Protein AF-A0A7X1L1R0-F1 (afdb_monomer)

Radius of gyration: 17.51 Å; Cα contacts (8 Å, |Δi|>4): 240; chains: 1; bounding box: 44×36×46 Å

Secondary structure (DSSP, 8-state):
---------SS-EEEEE---SS--HHHHHHHHT-SEEEE--SSB--TT-GGGEEEEEETTEEEEEE--BSS--TTSBGGG--B---HHHHHHHHHHHHHHHTTSTTHHHHHHHHHHHHHS--SSHHHHHHHHHHHHHHHHT----EEEHHHHS-SS-TT-HHHHHHHHTTT-EEE---

Mean predicted aligned error: 8.19 Å

Sequence (178 aa):
MFDRKEIEMKNGYVAIMQPYLFPYIGYFHLIEASSIFVFYDDVYYIKSGWINRNRILNQDRDCLFTVPISKVSSNKLINETLPILDKKWKKKFYKKLIQNYKKAPFFSDVCEVITSVFEKKYTDITDLAIESILAVYMYLGIEFNYTKSSICSPKKSKTLLSNYFASLRQSCTIVVPR

Nearest PDB structures (foldseek):
  4tvw-assembly1_A  TM=4.123E-01  e=3.894E+00  Escherichia coli
  1x2g-assembly1_A  TM=3.389E-01  e=5.338E+00  Escherichia coli

pLDDT: mean 83.93, std 20.5, range [28.66, 98.69]

Solvent-accessible surface area (backbone atoms only — not comparable to full-atom values): 10433 Å² total; per-residue (Å²): 133,86,77,86,70,83,79,84,73,81,76,49,34,37,26,47,45,66,50,31,28,60,62,60,72,70,56,54,53,47,44,74,69,22,64,33,28,31,32,44,38,78,39,63,37,57,86,92,49,47,43,46,29,43,72,44,69,48,92,93,35,85,39,81,48,68,64,50,59,53,91,86,49,67,88,36,39,32,61,74,33,35,60,56,79,44,72,69,59,49,55,55,50,53,50,51,49,47,75,57,34,66,86,43,85,65,33,70,64,54,49,49,48,60,50,54,54,63,72,57,87,65,88,13,34,42,56,50,8,46,44,38,49,50,46,52,31,60,73,72,72,53,88,80,54,71,52,44,42,68,76,73,50,74,98,71,66,100,73,40,67,70,50,54,52,54,59,45,54,79,60,35,54,77,48,68,83,132

Foldseek 3Di:
DDDPDPDPDQEWEEEEDAFFALDDPVVVVSQVRTQEYAHAQFAFDDDVDRLFKDWDDDPNDTDIDGFDWPDDDSPDTQLQIATDLDPVSLVVVLVRLCNGDVPPPPSVVVSCLNSVLSVDGDSGSSRSRVSSVVSVCVSVVHDGHYDYPVVVFDPDDPPPVVVSVVVVVVRHHYDYDD

Structure (mmCIF, N/CA/C/O backbone):
data_AF-A0A7X1L1R0-F1
#
_entry.id   AF-A0A7X1L1R0-F1
#
loop_
_atom_site.group_PDB
_atom_site.id
_atom_site.type_symbol
_atom_site.label_atom_id
_atom_site.label_alt_id
_atom_site.label_comp_id
_atom_site.label_asym_id
_atom_site.label_entity_id
_atom_site.label_seq_id
_atom_site.pdbx_PDB_ins_code
_atom_site.Cartn_x
_atom_site.Cartn_y
_atom_site.Cartn_z
_atom_site.occupancy
_atom_site.B_iso_or_equiv
_atom_site.auth_seq_id
_atom_site.auth_comp_id
_atom_site.auth_asym_id
_atom_site.auth_atom_id
_atom_site.pdbx_PDB_model_num
ATOM 1 N N . MET A 1 1 ? 17.791 -12.449 -0.870 1.00 28.66 1 MET A N 1
ATOM 2 C CA . MET A 1 1 ? 18.653 -12.709 -2.041 1.00 28.66 1 MET A CA 1
ATOM 3 C C . MET A 1 1 ? 17.722 -13.196 -3.135 1.00 28.66 1 MET A C 1
ATOM 5 O O . MET A 1 1 ? 17.227 -14.304 -3.018 1.00 28.66 1 MET A O 1
ATOM 9 N N . PHE A 1 2 ? 17.340 -12.325 -4.073 1.00 32.72 2 PHE A N 1
ATOM 10 C CA . PHE A 1 2 ? 16.435 -12.707 -5.160 1.00 32.72 2 PHE A CA 1
ATOM 11 C C . PHE A 1 2 ? 17.245 -13.483 -6.192 1.00 32.72 2 PHE A C 1
ATOM 13 O O . PHE A 1 2 ? 18.188 -12.946 -6.777 1.00 32.72 2 PHE A O 1
ATOM 20 N N . ASP A 1 3 ? 16.929 -14.766 -6.313 1.00 30.06 3 ASP A N 1
ATOM 21 C CA . ASP A 1 3 ? 17.561 -15.680 -7.249 1.00 30.06 3 ASP A CA 1
ATOM 22 C C . ASP A 1 3 ? 17.209 -15.246 -8.678 1.00 30.06 3 ASP A C 1
ATOM 24 O O . ASP A 1 3 ? 16.035 -15.083 -9.018 1.00 30.06 3 ASP A O 1
ATOM 28 N N . ARG A 1 4 ? 18.228 -14.993 -9.505 1.00 36.31 4 ARG A N 1
ATOM 29 C CA . ARG A 1 4 ? 18.046 -14.662 -10.924 1.00 36.31 4 ARG A CA 1
ATOM 30 C C . ARG A 1 4 ? 17.750 -15.955 -11.676 1.00 36.31 4 ARG A C 1
ATOM 32 O O . ARG A 1 4 ? 18.613 -16.471 -12.375 1.00 36.31 4 ARG A O 1
ATOM 39 N N . LYS A 1 5 ? 16.537 -16.483 -11.529 1.00 34.06 5 LYS A N 1
ATOM 40 C CA . LYS A 1 5 ? 16.035 -17.492 -12.462 1.00 34.06 5 LYS A CA 1
ATOM 41 C C . LYS A 1 5 ? 15.624 -16.783 -13.747 1.00 34.06 5 LYS A C 1
ATOM 43 O O . LYS A 1 5 ? 14.791 -15.880 -13.716 1.00 34.06 5 LYS A O 1
ATOM 48 N N . GLU A 1 6 ? 16.243 -17.162 -14.862 1.00 38.75 6 GLU A N 1
ATOM 49 C CA . GLU A 1 6 ? 15.718 -16.849 -16.190 1.00 38.75 6 GLU A CA 1
ATOM 50 C C . GLU A 1 6 ? 14.302 -17.428 -16.275 1.00 38.75 6 GLU A C 1
ATOM 52 O O . GLU A 1 6 ? 14.096 -18.631 -16.132 1.00 38.75 6 GLU A O 1
ATOM 57 N N . ILE A 1 7 ? 13.308 -16.552 -16.412 1.00 48.06 7 ILE A N 1
ATOM 58 C CA . ILE A 1 7 ? 11.906 -16.951 -16.514 1.00 48.06 7 ILE A CA 1
ATOM 59 C C . ILE A 1 7 ? 11.666 -17.327 -17.979 1.00 48.06 7 ILE A C 1
ATOM 61 O O . ILE A 1 7 ? 11.443 -16.456 -18.819 1.00 48.06 7 ILE A O 1
ATOM 65 N N . GLU A 1 8 ? 11.761 -18.616 -18.304 1.00 38.53 8 GLU A N 1
ATOM 66 C CA . GLU A 1 8 ? 11.442 -19.134 -19.639 1.00 38.53 8 GLU A CA 1
ATOM 67 C C . GLU A 1 8 ? 9.914 -19.095 -19.842 1.00 38.53 8 GLU A C 1
ATOM 69 O O . GLU A 1 8 ? 9.182 -19.977 -19.395 1.00 38.53 8 GLU A O 1
ATOM 74 N N . MET A 1 9 ? 9.400 -18.035 -20.474 1.00 49.78 9 MET A N 1
ATOM 75 C CA . MET A 1 9 ? 7.963 -17.875 -20.731 1.00 49.78 9 MET A CA 1
ATOM 76 C C . MET A 1 9 ? 7.577 -18.441 -22.101 1.00 49.78 9 MET A C 1
ATOM 78 O O . MET A 1 9 ? 7.762 -17.790 -23.128 1.00 49.78 9 MET A O 1
ATOM 82 N N . LYS A 1 10 ? 6.986 -19.640 -22.127 1.00 41.31 10 LYS A N 1
ATOM 83 C CA . LYS A 1 10 ? 6.281 -20.170 -23.306 1.00 41.31 10 LYS A CA 1
ATOM 84 C C . LYS A 1 10 ? 4.807 -19.759 -23.224 1.00 41.31 10 LYS A C 1
ATOM 86 O O . LYS A 1 10 ? 4.072 -20.339 -22.440 1.00 41.31 10 LYS A O 1
ATOM 91 N N . ASN A 1 11 ? 4.404 -18.769 -24.030 1.00 56.56 11 ASN A N 1
ATOM 92 C CA . ASN A 1 11 ? 3.051 -18.187 -24.135 1.00 56.56 11 ASN A CA 1
ATOM 93 C C . ASN A 1 11 ? 2.460 -17.641 -22.815 1.00 56.56 11 ASN A C 1
ATOM 95 O O . ASN A 1 11 ? 1.925 -18.388 -22.002 1.00 56.56 11 ASN A O 1
ATOM 99 N N . GLY A 1 12 ? 2.473 -16.314 -22.637 1.00 69.00 12 GLY A N 1
ATOM 100 C CA . GLY A 1 12 ? 1.845 -15.652 -21.489 1.00 69.00 12 GLY A CA 1
ATOM 101 C C . GLY A 1 12 ? 1.656 -14.141 -21.667 1.00 69.00 12 GLY A C 1
ATOM 102 O O . GLY A 1 12 ? 2.244 -13.526 -22.560 1.00 69.00 12 GLY A O 1
ATOM 103 N N . TYR A 1 13 ? 0.818 -13.538 -20.821 1.00 83.12 13 TYR A N 1
ATOM 104 C CA . TYR A 1 13 ? 0.634 -12.084 -20.752 1.00 83.12 13 TYR A CA 1
ATOM 105 C C . TYR A 1 13 ? 1.534 -11.507 -19.662 1.00 83.12 13 TYR A C 1
ATOM 107 O O . TYR A 1 13 ? 1.545 -12.001 -18.535 1.00 83.12 13 TYR A O 1
ATOM 115 N N . VAL A 1 14 ? 2.271 -10.447 -19.983 1.00 89.06 14 VAL A N 1
ATOM 116 C CA . VAL A 1 14 ? 3.057 -9.694 -19.000 1.00 89.06 14 VAL A CA 1
ATOM 117 C C . VAL A 1 14 ? 2.300 -8.412 -18.687 1.00 89.06 14 VAL A C 1
ATOM 119 O O . VAL A 1 14 ? 2.044 -7.612 -19.589 1.00 89.06 14 VAL A O 1
ATOM 122 N N . ALA A 1 15 ? 1.961 -8.197 -17.420 1.00 90.12 15 ALA A N 1
ATOM 123 C CA . ALA A 1 15 ? 1.422 -6.921 -16.965 1.00 90.12 15 ALA A CA 1
ATOM 124 C C . ALA A 1 15 ? 2.512 -6.122 -16.255 1.00 90.12 15 ALA A C 1
ATOM 126 O O . ALA A 1 15 ? 3.327 -6.680 -15.524 1.00 90.12 15 ALA A O 1
ATOM 127 N N . ILE A 1 16 ? 2.521 -4.807 -16.457 1.00 93.81 16 ILE A N 1
ATOM 128 C CA . ILE A 1 16 ? 3.414 -3.895 -15.743 1.00 93.81 16 ILE A CA 1
ATOM 129 C C . ILE A 1 16 ? 2.633 -2.691 -15.231 1.00 93.81 16 ILE A C 1
ATOM 131 O O . ILE A 1 16 ? 1.895 -2.053 -15.982 1.00 93.81 16 ILE A O 1
ATOM 135 N N . MET A 1 17 ? 2.803 -2.371 -13.950 1.00 94.56 17 MET A N 1
ATOM 136 C CA . MET A 1 17 ? 2.132 -1.234 -13.321 1.00 94.56 17 MET A CA 1
ATOM 137 C C . MET A 1 17 ? 2.926 -0.726 -12.120 1.00 94.56 17 MET A C 1
ATOM 139 O O . MET A 1 17 ? 3.589 -1.498 -11.423 1.00 94.56 17 MET A O 1
ATOM 143 N N . GLN A 1 18 ? 2.842 0.579 -11.855 1.00 95.62 18 GLN A N 1
ATOM 144 C CA . GLN A 1 18 ? 3.373 1.139 -10.612 1.00 95.62 18 GLN A CA 1
ATOM 145 C C . GLN A 1 18 ? 2.630 0.532 -9.414 1.00 95.62 18 GLN A C 1
ATOM 147 O O . GLN A 1 18 ? 1.399 0.490 -9.446 1.00 95.62 18 GLN A O 1
ATOM 152 N N . PRO A 1 19 ? 3.324 0.115 -8.344 1.00 97.25 19 PRO A N 1
ATOM 153 C CA . PRO A 1 19 ? 2.654 -0.389 -7.154 1.00 97.25 19 PRO A CA 1
ATOM 154 C C . PRO A 1 19 ? 1.859 0.720 -6.470 1.00 97.25 19 PRO A C 1
ATOM 156 O O . PRO A 1 19 ? 2.356 1.831 -6.296 1.00 97.25 19 PRO A O 1
ATOM 159 N N . TYR A 1 20 ? 0.631 0.422 -6.049 1.00 97.94 20 TYR A N 1
ATOM 160 C CA . TYR A 1 20 ? -0.199 1.329 -5.254 1.00 97.94 20 TYR A CA 1
ATOM 161 C C . TYR A 1 20 ? -0.496 0.716 -3.890 1.00 97.94 20 TYR A C 1
ATOM 163 O O . TYR A 1 20 ? -0.673 -0.492 -3.767 1.00 97.94 20 TYR A O 1
ATOM 171 N N . LEU A 1 21 ? -0.560 1.562 -2.863 1.00 98.38 21 LEU A N 1
ATOM 172 C CA . LEU A 1 21 ? -0.821 1.128 -1.494 1.00 98.38 21 LEU A CA 1
ATOM 173 C C . LEU A 1 21 ? -2.278 0.654 -1.345 1.00 98.38 21 LEU A C 1
ATOM 175 O O . LEU A 1 21 ? -3.192 1.477 -1.412 1.00 98.38 21 LEU A O 1
ATOM 179 N N . PHE A 1 22 ? -2.486 -0.641 -1.085 1.00 98.00 22 PHE A N 1
ATOM 180 C CA . PHE A 1 22 ? -3.798 -1.304 -1.012 1.00 98.00 22 PHE A CA 1
ATOM 181 C C . PHE A 1 22 ? -4.683 -0.975 -2.233 1.00 98.00 22 PHE A C 1
ATOM 183 O O . PHE A 1 22 ? -5.673 -0.260 -2.107 1.00 98.00 22 PHE A O 1
ATOM 190 N N . PRO A 1 23 ? -4.325 -1.417 -3.445 1.00 97.19 23 PRO A N 1
ATOM 191 C CA . PRO A 1 23 ? -4.927 -0.893 -4.663 1.00 97.19 23 PRO A CA 1
ATOM 192 C C . PRO A 1 23 ? -6.422 -1.234 -4.800 1.00 97.19 23 PRO A C 1
ATOM 194 O O . PRO A 1 23 ? -6.986 -2.042 -4.067 1.00 97.19 23 PRO A O 1
ATOM 197 N N . TYR A 1 24 ? -7.079 -0.605 -5.773 1.00 95.00 24 TYR A N 1
ATOM 198 C CA . TYR A 1 24 ? -8.463 -0.918 -6.132 1.00 95.00 24 TYR A CA 1
ATOM 199 C C . TYR A 1 24 ? -8.568 -2.296 -6.811 1.00 95.00 24 TYR A C 1
ATOM 201 O O . TYR A 1 24 ? -7.594 -2.803 -7.364 1.00 95.00 24 TYR A O 1
ATOM 209 N N . ILE A 1 25 ? -9.774 -2.875 -6.835 1.00 95.12 25 ILE A N 1
ATOM 210 C CA . ILE A 1 25 ? -10.015 -4.250 -7.314 1.00 95.12 25 ILE A CA 1
ATOM 211 C C . ILE A 1 25 ? -9.490 -4.532 -8.735 1.00 95.12 25 ILE A C 1
ATOM 213 O O . ILE A 1 25 ? -8.941 -5.597 -8.996 1.00 95.12 25 ILE A O 1
ATOM 217 N N . GLY A 1 26 ? -9.576 -3.557 -9.644 1.00 96.00 26 GLY A N 1
ATOM 218 C CA . GLY A 1 26 ? -9.071 -3.693 -11.014 1.00 96.00 26 GLY A CA 1
ATOM 219 C C . GLY A 1 26 ? -7.554 -3.902 -11.108 1.00 96.00 26 GLY A C 1
ATOM 220 O O . GLY A 1 26 ? -7.088 -4.506 -12.066 1.00 96.00 26 GLY A O 1
ATOM 221 N N . TYR A 1 27 ? -6.788 -3.470 -10.103 1.00 96.88 27 TYR A N 1
ATOM 222 C CA . TYR A 1 27 ? -5.359 -3.769 -10.017 1.00 96.88 27 TYR A CA 1
ATOM 223 C C . TYR A 1 27 ? -5.120 -5.264 -9.788 1.00 96.88 27 TYR A C 1
ATOM 225 O O . TYR A 1 27 ? -4.260 -5.854 -10.431 1.00 96.88 27 TYR A O 1
ATOM 233 N N . PHE A 1 28 ? -5.909 -5.889 -8.911 1.00 96.50 28 PHE A N 1
ATOM 234 C CA . PHE A 1 28 ? -5.835 -7.330 -8.670 1.00 96.50 28 PHE A CA 1
ATOM 235 C C . PHE A 1 28 ? -6.292 -8.117 -9.898 1.00 96.50 28 PHE A C 1
ATOM 237 O O . PHE A 1 28 ? -5.620 -9.059 -10.290 1.00 96.50 28 PHE A O 1
ATOM 244 N N . HIS A 1 29 ? -7.348 -7.675 -10.592 1.00 95.25 29 HIS A N 1
ATOM 245 C CA . HIS A 1 29 ? -7.738 -8.288 -11.870 1.00 95.25 29 HIS A CA 1
ATOM 246 C C . HIS A 1 29 ? -6.615 -8.253 -12.913 1.00 95.25 29 HIS A C 1
ATOM 248 O O . HIS A 1 29 ? -6.468 -9.197 -13.681 1.00 95.25 29 HIS A O 1
ATOM 254 N N . LEU A 1 30 ? -5.821 -7.180 -12.951 1.00 94.88 30 LEU A N 1
ATOM 255 C CA . LEU A 1 30 ? -4.671 -7.096 -13.846 1.00 94.88 30 LEU A CA 1
ATOM 256 C C . LEU A 1 30 ? -3.569 -8.094 -13.468 1.00 94.88 30 LEU A C 1
ATOM 258 O O . LEU A 1 30 ? -2.974 -8.681 -14.368 1.00 94.88 30 LEU A O 1
ATOM 262 N N . ILE A 1 31 ? -3.302 -8.279 -12.170 1.00 95.31 31 ILE A N 1
ATOM 263 C CA . ILE A 1 31 ? -2.376 -9.314 -11.693 1.00 95.31 31 ILE A CA 1
ATOM 264 C C . ILE A 1 31 ? -2.869 -10.693 -12.143 1.00 95.31 31 ILE A C 1
ATOM 266 O O . ILE A 1 31 ? -2.124 -11.403 -12.813 1.00 95.31 31 ILE A O 1
ATOM 270 N N . GLU A 1 32 ? -4.130 -11.029 -11.861 1.00 94.88 32 GLU A N 1
ATOM 271 C CA . GLU A 1 32 ? -4.723 -12.333 -12.199 1.00 94.88 32 GLU A CA 1
ATOM 272 C C . GLU A 1 32 ? -4.800 -12.592 -13.710 1.00 94.88 32 GLU A C 1
ATOM 274 O O . GLU A 1 32 ? -4.717 -13.730 -14.163 1.00 94.88 32 GLU A O 1
ATOM 279 N N . ALA A 1 33 ? -4.936 -11.539 -14.519 1.00 92.00 33 ALA A N 1
ATOM 280 C CA . ALA A 1 33 ? -4.921 -11.641 -15.976 1.00 92.00 33 ALA A CA 1
ATOM 281 C C . ALA A 1 33 ? -3.505 -11.802 -16.567 1.00 92.00 33 ALA A C 1
ATOM 283 O O . ALA A 1 33 ? -3.361 -11.903 -17.789 1.00 92.00 33 ALA A O 1
ATOM 284 N N . SER A 1 34 ? -2.458 -11.792 -15.736 1.00 89.44 34 SER A N 1
ATOM 285 C CA . SER A 1 34 ? -1.063 -11.864 -16.164 1.00 89.44 34 SER A CA 1
ATOM 286 C C . SER A 1 34 ? -0.393 -13.164 -15.734 1.00 89.44 34 SER A C 1
ATOM 288 O O . SER A 1 34 ? -0.611 -13.681 -14.645 1.00 89.44 34 SER A O 1
ATOM 290 N N . SER A 1 35 ? 0.479 -13.688 -16.590 1.00 89.62 35 SER A N 1
ATOM 291 C CA . SER A 1 35 ? 1.351 -14.814 -16.247 1.00 89.62 35 SER A CA 1
ATOM 292 C C . SER A 1 35 ? 2.491 -14.378 -15.322 1.00 89.62 35 SER A C 1
ATOM 294 O O . SER A 1 35 ? 2.981 -15.170 -14.518 1.00 89.62 35 SER A O 1
ATOM 296 N N . ILE A 1 36 ? 2.917 -13.118 -15.450 1.00 90.75 36 ILE A N 1
ATOM 297 C CA . ILE A 1 36 ? 3.842 -12.446 -14.540 1.00 90.75 36 ILE A CA 1
ATOM 298 C C . ILE A 1 36 ? 3.481 -10.965 -14.432 1.00 90.75 36 ILE A C 1
ATOM 300 O O . ILE A 1 36 ? 3.242 -10.285 -15.438 1.00 90.75 36 ILE A O 1
ATOM 304 N N . PHE A 1 37 ? 3.510 -10.464 -13.201 1.00 93.75 37 PHE A N 1
ATOM 305 C CA . PHE A 1 37 ? 3.298 -9.063 -12.892 1.00 93.75 37 PHE A CA 1
ATOM 306 C C . PHE A 1 37 ? 4.617 -8.345 -12.591 1.00 93.75 37 PHE A C 1
ATOM 308 O O . PHE A 1 37 ? 5.381 -8.735 -11.709 1.00 93.75 37 PHE A O 1
ATOM 315 N N . VAL A 1 38 ? 4.899 -7.257 -13.296 1.00 95.06 38 VAL A N 1
ATOM 316 C CA . VAL A 1 38 ? 6.082 -6.426 -13.064 1.00 95.06 38 VAL A CA 1
ATOM 317 C C . VAL A 1 38 ? 5.669 -5.177 -12.291 1.00 95.06 38 VAL A C 1
ATOM 319 O O . VAL A 1 38 ? 4.963 -4.311 -12.808 1.00 95.06 38 VAL A O 1
ATOM 322 N N . PHE A 1 39 ? 6.146 -5.047 -11.056 1.00 96.62 39 PHE A N 1
ATOM 323 C CA . PHE A 1 39 ? 6.045 -3.796 -10.313 1.00 96.62 39 PHE A CA 1
ATOM 324 C C . PHE A 1 39 ? 6.991 -2.763 -10.924 1.00 96.62 39 PHE A C 1
ATOM 326 O O . PHE A 1 39 ? 8.209 -2.938 -10.892 1.00 96.62 39 PHE A O 1
ATOM 333 N N . TYR A 1 40 ? 6.431 -1.692 -11.484 1.00 94.88 40 TYR A N 1
ATOM 334 C CA . TYR A 1 40 ? 7.195 -0.616 -12.109 1.00 94.88 40 TYR A CA 1
ATOM 335 C C . TYR A 1 40 ? 7.705 0.364 -11.041 1.00 94.88 40 TYR A C 1
ATOM 337 O O . TYR A 1 40 ? 7.007 1.317 -10.687 1.00 94.88 40 TYR A O 1
ATOM 345 N N . ASP A 1 41 ? 8.884 0.094 -10.477 1.00 94.00 41 ASP A N 1
ATOM 346 C CA . ASP A 1 41 ? 9.396 0.739 -9.258 1.00 94.00 41 ASP A CA 1
ATOM 347 C C . ASP A 1 41 ? 10.505 1.780 -9.474 1.00 94.00 41 ASP A C 1
ATOM 349 O O . ASP A 1 41 ? 10.808 2.576 -8.587 1.00 94.00 41 ASP A O 1
ATOM 353 N N . ASP A 1 42 ? 11.099 1.830 -10.659 1.00 91.50 42 ASP A N 1
ATOM 354 C CA . ASP A 1 42 ? 12.156 2.768 -11.045 1.00 91.50 42 ASP A CA 1
ATOM 355 C C . ASP A 1 42 ? 11.606 4.008 -11.771 1.00 91.50 42 ASP A C 1
ATOM 357 O O . ASP A 1 42 ? 12.168 4.503 -12.749 1.00 91.50 42 ASP A O 1
ATOM 361 N N . VAL A 1 43 ? 10.492 4.538 -11.263 1.00 91.06 43 VAL A N 1
ATOM 362 C CA . VAL A 1 43 ? 9.807 5.731 -11.785 1.00 91.06 43 VAL A CA 1
ATOM 363 C C . VAL A 1 43 ? 9.863 6.901 -10.818 1.00 91.06 43 VAL A C 1
ATOM 365 O O . VAL A 1 43 ? 9.948 6.729 -9.602 1.00 91.06 43 VAL A O 1
ATOM 368 N N . TYR A 1 44 ? 9.758 8.114 -11.359 1.00 92.19 44 TYR A N 1
ATOM 369 C CA . TYR A 1 44 ? 9.680 9.327 -10.554 1.00 92.19 44 TYR A CA 1
ATOM 370 C C . TYR A 1 44 ? 8.414 9.374 -9.699 1.00 92.19 44 TYR A C 1
ATOM 372 O O . TYR A 1 44 ? 7.323 8.997 -10.131 1.00 92.19 44 TYR A O 1
ATOM 380 N N . TYR A 1 45 ? 8.558 9.900 -8.485 1.00 91.12 45 TYR A N 1
ATOM 381 C CA . TYR A 1 45 ? 7.444 10.120 -7.580 1.00 91.12 45 TYR A CA 1
ATOM 382 C C . TYR A 1 45 ? 6.446 11.124 -8.168 1.00 91.12 45 TYR A C 1
ATOM 384 O O . TYR A 1 45 ? 6.746 12.304 -8.372 1.00 91.12 45 TYR A O 1
ATOM 392 N N . ILE A 1 46 ? 5.211 10.667 -8.370 1.00 89.62 46 ILE A N 1
ATOM 393 C CA . ILE A 1 46 ? 4.112 11.510 -8.832 1.00 89.62 46 ILE A CA 1
ATOM 394 C C . ILE A 1 46 ? 3.471 12.178 -7.616 1.00 89.62 46 ILE A C 1
ATOM 396 O O . ILE A 1 46 ? 2.832 11.527 -6.781 1.00 89.62 46 ILE A O 1
ATOM 400 N N . LYS A 1 47 ? 3.589 13.509 -7.524 1.00 87.19 47 LYS A N 1
ATOM 401 C CA . LYS A 1 47 ? 2.820 14.276 -6.539 1.00 87.19 47 LYS A CA 1
ATOM 402 C C . LYS A 1 47 ? 1.343 14.018 -6.795 1.00 87.19 47 LYS A C 1
ATOM 404 O O . LYS A 1 47 ? 0.854 14.153 -7.907 1.00 87.19 47 LYS A O 1
ATOM 409 N N . SER A 1 48 ? 0.636 13.662 -5.740 1.00 87.44 48 SER A N 1
ATOM 410 C CA . SER A 1 48 ? -0.762 13.259 -5.827 1.00 87.44 48 SER A CA 1
ATOM 411 C C . SER A 1 48 ? -1.047 11.875 -6.462 1.00 87.44 48 SER A C 1
ATOM 413 O O . SER A 1 48 ? -2.218 11.536 -6.616 1.00 87.44 48 SER A O 1
ATOM 415 N N . GLY A 1 49 ? -0.032 11.042 -6.726 1.00 91.75 49 GLY A N 1
ATOM 416 C CA . GLY A 1 49 ? -0.196 9.646 -7.165 1.00 91.75 49 GLY A CA 1
ATOM 417 C C . GLY A 1 49 ? -0.514 8.659 -6.030 1.00 91.75 49 GLY A C 1
ATOM 418 O O . GLY A 1 49 ? -0.382 8.995 -4.855 1.00 91.75 49 GLY A O 1
ATOM 419 N N . TRP A 1 50 ? -0.919 7.432 -6.372 1.00 95.88 50 TRP A N 1
ATOM 420 C CA . TRP A 1 50 ? -1.471 6.425 -5.443 1.00 95.88 50 TRP A CA 1
ATOM 421 C C . TRP A 1 50 ? -0.446 5.535 -4.720 1.00 95.88 50 TRP A C 1
ATOM 423 O O . TRP A 1 50 ? -0.819 4.710 -3.891 1.00 95.88 50 TRP A O 1
ATOM 433 N N . ILE A 1 51 ? 0.850 5.748 -4.960 1.00 96.38 51 ILE A N 1
ATOM 434 C CA . ILE A 1 51 ? 1.951 4.973 -4.358 1.00 96.38 51 ILE A CA 1
ATOM 435 C C . ILE A 1 51 ? 1.912 4.934 -2.818 1.00 96.38 51 ILE A C 1
ATOM 437 O O . ILE A 1 51 ? 2.260 3.929 -2.214 1.00 96.38 51 ILE A O 1
ATOM 441 N N . ASN A 1 52 ? 1.465 6.012 -2.164 1.00 96.62 52 ASN A N 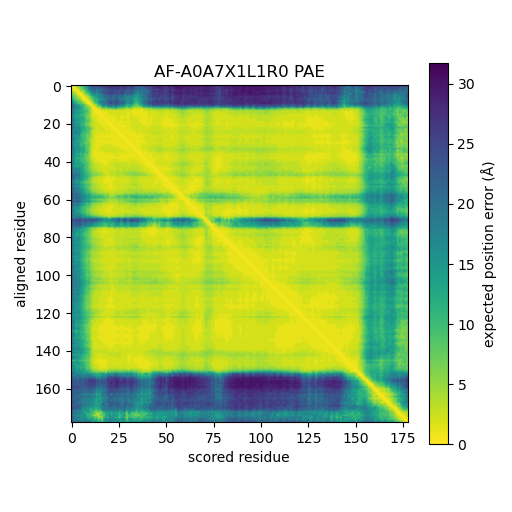1
ATOM 442 C CA . ASN A 1 52 ? 1.489 6.154 -0.703 1.00 96.62 52 ASN A CA 1
ATOM 443 C C . ASN A 1 52 ? 0.170 6.656 -0.107 1.00 96.62 52 ASN A C 1
ATOM 445 O O . ASN A 1 52 ? 0.158 7.193 1.004 1.00 96.62 52 ASN A O 1
ATOM 449 N N . ARG A 1 53 ? -0.941 6.563 -0.838 1.00 95.94 53 ARG A N 1
ATOM 450 C CA . ARG A 1 53 ? -2.236 7.004 -0.319 1.00 95.94 53 ARG A CA 1
ATOM 451 C C . ARG A 1 53 ? -3.362 6.154 -0.857 1.00 95.94 53 ARG A C 1
ATOM 453 O O . ARG A 1 53 ? -3.279 5.668 -1.976 1.00 95.94 53 ARG A O 1
ATOM 460 N N . ASN A 1 54 ? -4.426 6.050 -0.079 1.00 97.38 54 ASN A N 1
ATOM 461 C CA . ASN A 1 54 ? -5.634 5.344 -0.467 1.00 97.38 54 ASN A CA 1
ATOM 462 C C . ASN A 1 54 ? -6.847 5.924 0.279 1.00 97.38 54 ASN A C 1
ATOM 464 O O . ASN A 1 54 ? -6.713 6.845 1.090 1.00 97.38 54 ASN A O 1
ATOM 468 N N . ARG A 1 55 ? -8.047 5.444 -0.032 1.00 95.62 55 ARG A N 1
ATOM 469 C CA . ARG A 1 55 ? -9.310 5.872 0.557 1.00 95.62 55 ARG A CA 1
ATOM 470 C C . ARG A 1 55 ? -9.859 4.777 1.461 1.00 95.62 55 ARG A C 1
ATOM 472 O O . ARG A 1 55 ? -9.782 3.598 1.145 1.00 95.62 55 ARG A O 1
ATOM 479 N N . ILE A 1 56 ? -10.441 5.199 2.572 1.00 95.12 56 ILE A N 1
ATOM 480 C CA . ILE A 1 56 ? -11.290 4.372 3.427 1.00 95.12 56 ILE A CA 1
ATOM 481 C C . ILE A 1 56 ? -12.676 5.002 3.495 1.00 95.12 56 ILE A C 1
ATOM 483 O O . ILE A 1 56 ? -12.819 6.209 3.308 1.00 95.12 56 ILE A O 1
ATOM 487 N N . LEU A 1 57 ? -13.690 4.204 3.785 1.00 94.00 57 LEU A N 1
ATOM 488 C CA . LEU A 1 57 ? -15.038 4.687 4.035 1.00 94.00 57 LEU A CA 1
ATOM 489 C C . LEU A 1 57 ? -15.117 5.263 5.451 1.00 94.00 57 LEU A C 1
ATOM 491 O O . LEU A 1 57 ? -14.625 4.667 6.410 1.00 94.00 57 LEU A O 1
ATOM 495 N N . ASN A 1 58 ? -15.735 6.430 5.575 1.00 91.25 58 ASN A N 1
ATOM 496 C CA . ASN A 1 58 ? -16.030 7.066 6.844 1.00 91.25 58 ASN A CA 1
ATOM 497 C C . ASN A 1 58 ? -17.429 7.675 6.811 1.00 91.25 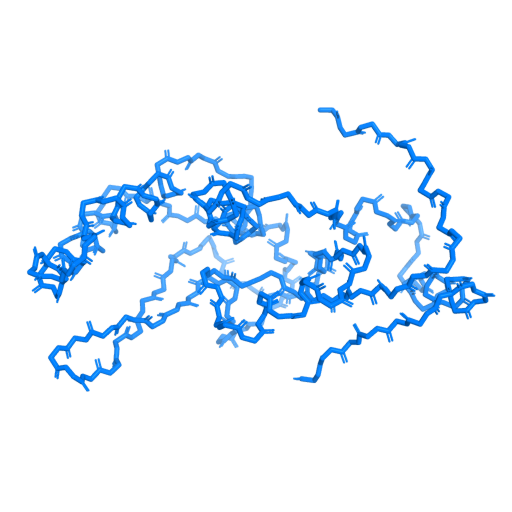58 ASN A C 1
ATOM 499 O O . ASN A 1 58 ? -17.619 8.711 6.177 1.00 91.25 58 ASN A O 1
ATOM 503 N N . GLN A 1 59 ? -18.380 7.041 7.506 1.00 86.31 59 GLN A N 1
ATOM 504 C CA . GLN A 1 59 ? -19.803 7.424 7.493 1.00 86.31 59 GLN A CA 1
ATOM 505 C C . GLN A 1 59 ? -20.332 7.602 6.058 1.00 86.31 59 GLN A C 1
ATOM 507 O O . GLN A 1 59 ? -20.783 8.681 5.683 1.00 86.31 59 GLN A O 1
ATOM 512 N N . ASP A 1 60 ? -20.163 6.566 5.233 1.00 85.50 60 ASP A N 1
ATOM 513 C CA . ASP A 1 60 ? -20.578 6.527 3.820 1.00 85.50 60 ASP A CA 1
ATOM 514 C C . ASP A 1 60 ? -19.914 7.562 2.894 1.00 85.50 60 ASP A C 1
ATOM 516 O O . ASP A 1 60 ? -20.296 7.713 1.735 1.00 85.50 60 ASP A O 1
ATOM 520 N N . ARG A 1 61 ? -18.873 8.253 3.371 1.00 92.25 61 ARG A N 1
ATOM 521 C CA . ARG A 1 61 ? -18.051 9.163 2.565 1.00 92.25 61 ARG A CA 1
ATOM 522 C C . ARG A 1 61 ? -16.639 8.637 2.421 1.00 92.25 61 ARG A C 1
ATOM 524 O O . ARG A 1 61 ? -16.083 8.042 3.344 1.00 92.25 61 ARG A O 1
ATOM 531 N N . ASP A 1 62 ? -16.026 8.894 1.278 1.00 92.12 62 ASP A N 1
ATOM 532 C CA . ASP A 1 62 ? -14.629 8.567 1.067 1.00 92.12 62 ASP A CA 1
ATOM 533 C C . ASP A 1 62 ? -13.719 9.478 1.904 1.00 92.12 62 ASP A C 1
ATOM 535 O O . ASP A 1 62 ? -13.846 10.700 1.944 1.00 92.12 62 ASP A O 1
ATOM 539 N N . CYS A 1 63 ? -12.762 8.869 2.594 1.00 94.19 63 CYS A N 1
ATOM 540 C CA . CYS A 1 63 ? -11.762 9.557 3.390 1.00 94.19 63 CYS A CA 1
ATOM 541 C C . CYS A 1 63 ? -10.373 9.142 2.919 1.00 94.19 63 CYS A C 1
ATOM 543 O O . CYS A 1 63 ? -9.954 7.996 3.085 1.00 94.19 63 CYS A O 1
ATOM 545 N N . LEU A 1 64 ? -9.630 10.094 2.359 1.00 95.81 64 LEU A N 1
ATOM 546 C CA . LEU A 1 64 ? -8.241 9.883 1.974 1.00 95.81 64 LEU A CA 1
ATOM 547 C C . LEU A 1 64 ? -7.353 9.715 3.218 1.00 95.81 64 LEU A C 1
ATOM 549 O O . LEU A 1 64 ? -7.411 10.508 4.166 1.00 95.81 64 LEU A O 1
ATOM 553 N N . PHE A 1 65 ? -6.467 8.728 3.188 1.00 95.81 65 PHE A N 1
ATOM 554 C CA . PHE A 1 65 ? -5.314 8.654 4.072 1.00 95.81 65 PHE A CA 1
ATOM 555 C C . PHE A 1 65 ? -4.037 8.579 3.241 1.00 95.81 65 PHE A C 1
ATOM 557 O O . PHE A 1 65 ? -3.990 7.914 2.212 1.00 95.81 65 PHE A O 1
ATOM 564 N N . THR A 1 66 ? -2.995 9.252 3.723 1.00 96.81 66 THR A N 1
ATOM 565 C CA . THR A 1 66 ? -1.678 9.295 3.085 1.00 96.81 66 THR A CA 1
ATOM 566 C C . THR A 1 66 ? -0.635 8.841 4.092 1.00 96.81 66 THR A C 1
ATOM 568 O O . THR A 1 66 ? -0.576 9.382 5.203 1.00 96.81 66 THR A O 1
ATOM 571 N N . VAL A 1 67 ? 0.181 7.863 3.705 1.00 97.25 67 VAL A N 1
ATOM 572 C CA . VAL A 1 67 ? 1.408 7.492 4.409 1.00 97.25 67 VAL A CA 1
ATOM 573 C C . VAL A 1 67 ? 2.432 8.601 4.169 1.00 97.25 67 VAL A C 1
ATOM 575 O O . VAL A 1 67 ? 2.753 8.894 3.012 1.00 97.25 67 VAL A O 1
ATOM 578 N N . PRO A 1 68 ? 2.933 9.267 5.221 1.00 95.62 68 PRO A N 1
ATOM 579 C CA . PRO A 1 68 ? 3.926 10.310 5.054 1.00 95.62 68 PRO A CA 1
ATOM 580 C C . PRO A 1 68 ? 5.237 9.696 4.566 1.00 95.62 68 PRO A C 1
ATOM 582 O O . PRO A 1 68 ? 5.558 8.547 4.857 1.00 95.62 68 PRO A O 1
ATOM 585 N N . ILE A 1 69 ? 5.990 10.482 3.811 1.00 94.62 69 ILE A N 1
ATOM 586 C CA . ILE A 1 69 ? 7.258 10.085 3.203 1.00 94.62 69 ILE A CA 1
ATOM 587 C C . ILE A 1 69 ? 8.325 11.132 3.522 1.00 94.62 69 ILE A C 1
ATOM 589 O O . ILE A 1 69 ? 8.003 12.276 3.861 1.00 94.62 69 ILE A O 1
ATOM 593 N N . SER A 1 70 ? 9.597 10.747 3.434 1.00 88.81 70 SER A N 1
ATOM 594 C CA . SER A 1 70 ? 10.725 11.673 3.567 1.00 88.81 70 SER A CA 1
ATOM 595 C C . SER A 1 70 ? 10.710 12.736 2.458 1.00 88.81 70 SER A C 1
ATOM 597 O O . SER A 1 70 ? 9.991 12.595 1.471 1.00 88.81 70 SER A O 1
ATOM 599 N N . LYS A 1 71 ? 11.448 13.846 2.659 1.00 76.50 71 LYS A N 1
ATOM 600 C CA . LYS A 1 71 ? 11.375 15.086 1.850 1.00 76.50 71 LYS A CA 1
ATOM 601 C C . LYS A 1 71 ? 11.087 14.818 0.365 1.00 76.50 71 LYS A C 1
ATOM 603 O O . LYS A 1 71 ? 11.941 14.315 -0.367 1.00 76.50 71 LYS A O 1
ATOM 608 N N . VAL A 1 72 ? 9.875 15.203 -0.032 1.00 65.25 72 VAL A N 1
ATOM 609 C CA . VAL A 1 72 ? 9.296 14.975 -1.355 1.00 65.25 72 VAL A CA 1
ATOM 610 C C . VAL A 1 72 ? 9.996 15.857 -2.381 1.00 65.25 72 VAL A C 1
ATOM 612 O O . VAL A 1 72 ? 10.003 17.079 -2.250 1.00 65.25 72 VAL A O 1
ATOM 615 N N . SER A 1 73 ? 10.552 15.242 -3.418 1.00 71.00 73 SER A N 1
ATOM 616 C CA . SER A 1 73 ? 10.973 15.923 -4.641 1.00 71.00 73 SER A CA 1
ATOM 617 C C . SER A 1 73 ? 10.419 15.132 -5.815 1.00 71.00 73 SER A C 1
ATOM 619 O O . SER A 1 73 ? 10.549 13.911 -5.841 1.00 71.00 73 SER A O 1
ATOM 621 N N . SER A 1 74 ? 9.819 15.817 -6.789 1.00 71.25 74 SER A N 1
ATOM 622 C CA . SER A 1 74 ? 9.353 15.202 -8.041 1.00 71.25 74 SER A CA 1
ATOM 623 C C . SER A 1 74 ? 10.486 14.568 -8.853 1.00 71.25 74 SER A C 1
ATOM 625 O O . SER A 1 74 ? 10.225 13.797 -9.764 1.00 71.25 74 SER A O 1
ATOM 627 N N . ASN A 1 75 ? 11.741 14.875 -8.514 1.00 80.38 75 ASN A N 1
ATOM 628 C CA . ASN A 1 75 ? 12.926 14.363 -9.197 1.00 80.38 75 ASN A CA 1
ATOM 629 C C . ASN A 1 75 ? 13.500 13.103 -8.531 1.00 80.38 75 ASN A C 1
ATOM 631 O O . ASN A 1 75 ? 14.568 12.651 -8.934 1.00 80.38 75 ASN A O 1
ATOM 635 N N . LYS A 1 76 ? 12.843 12.566 -7.496 1.00 87.69 76 LYS A N 1
ATOM 636 C CA . LYS A 1 76 ? 13.250 11.317 -6.841 1.00 87.69 76 LYS A CA 1
ATOM 637 C C . LYS A 1 76 ? 12.441 10.142 -7.352 1.00 87.69 76 LYS A C 1
ATOM 639 O O . LYS A 1 76 ? 11.243 10.287 -7.608 1.00 87.69 76 LYS A O 1
ATOM 644 N N . LEU A 1 77 ? 13.091 8.989 -7.460 1.00 91.69 77 LEU A N 1
ATOM 645 C CA . LEU A 1 77 ? 12.403 7.743 -7.762 1.00 91.69 77 LEU A CA 1
ATOM 646 C C . LEU A 1 77 ? 11.605 7.259 -6.546 1.00 91.69 77 LEU A C 1
ATOM 648 O O . LEU A 1 77 ? 11.927 7.570 -5.391 1.00 91.69 77 LEU A O 1
ATOM 652 N N . ILE A 1 78 ? 10.545 6.493 -6.796 1.00 92.88 78 ILE A N 1
ATOM 653 C CA . ILE A 1 78 ? 9.752 5.897 -5.716 1.00 92.88 78 ILE A CA 1
ATOM 654 C C . ILE A 1 78 ? 10.581 4.872 -4.926 1.00 92.88 78 ILE A C 1
ATOM 656 O O . ILE A 1 78 ? 10.554 4.906 -3.700 1.00 92.88 78 ILE A O 1
ATOM 660 N N . ASN A 1 79 ? 11.437 4.082 -5.577 1.00 93.38 79 ASN A N 1
ATOM 661 C CA . ASN A 1 79 ? 12.372 3.166 -4.908 1.00 93.38 79 ASN A CA 1
ATOM 662 C C . ASN A 1 79 ? 13.555 3.850 -4.180 1.00 93.38 79 ASN A C 1
ATOM 664 O O . ASN A 1 79 ? 14.400 3.181 -3.597 1.00 93.38 79 ASN A O 1
ATOM 668 N N . GLU A 1 80 ? 13.601 5.184 -4.151 1.00 92.88 80 GLU A N 1
ATOM 669 C CA . GLU A 1 80 ? 14.558 5.986 -3.369 1.00 92.88 80 GLU A CA 1
ATOM 670 C C . GLU A 1 80 ? 13.864 6.810 -2.265 1.00 92.88 80 GLU A C 1
ATOM 672 O O . GLU A 1 80 ? 14.480 7.647 -1.591 1.00 92.88 80 GLU A O 1
ATOM 677 N N . THR A 1 81 ? 12.551 6.632 -2.094 1.00 93.38 81 THR A N 1
ATOM 678 C CA . THR A 1 81 ? 11.717 7.460 -1.219 1.00 93.38 81 THR A CA 1
ATOM 679 C C . THR A 1 81 ? 11.306 6.687 0.028 1.00 93.38 81 THR A C 1
ATOM 681 O O . THR A 1 81 ? 10.591 5.699 -0.058 1.00 93.38 81 THR A O 1
ATOM 684 N N . LEU A 1 82 ? 11.698 7.167 1.211 1.00 95.75 82 LEU A N 1
ATOM 685 C CA . LEU A 1 82 ? 11.433 6.476 2.480 1.00 95.75 82 LEU A CA 1
ATOM 686 C C . LEU A 1 82 ? 10.016 6.748 3.018 1.00 95.75 82 LEU A C 1
ATOM 688 O O . LEU A 1 82 ? 9.652 7.923 3.151 1.00 95.75 82 LEU A O 1
ATOM 692 N N . PRO A 1 83 ? 9.247 5.720 3.427 1.00 96.62 83 PRO A N 1
ATOM 693 C CA . PRO A 1 83 ? 8.023 5.900 4.200 1.00 96.62 83 PRO A CA 1
ATOM 694 C C . PRO A 1 83 ? 8.330 6.267 5.659 1.00 96.62 83 PRO A C 1
ATOM 696 O O . PRO A 1 83 ? 9.262 5.751 6.274 1.00 96.62 83 PRO A O 1
ATOM 699 N N . ILE A 1 84 ? 7.510 7.138 6.247 1.00 96.31 84 ILE A N 1
ATOM 700 C CA . ILE A 1 84 ? 7.600 7.558 7.651 1.00 96.31 84 ILE A CA 1
ATOM 701 C C . ILE A 1 84 ? 6.463 6.892 8.436 1.00 96.31 84 ILE A C 1
ATOM 703 O O . ILE A 1 84 ? 5.388 7.449 8.632 1.00 96.31 84 ILE A O 1
ATOM 707 N N . LEU A 1 85 ? 6.690 5.668 8.908 1.00 96.31 85 LEU A N 1
ATOM 708 C CA . LEU A 1 85 ? 5.709 4.910 9.695 1.00 96.31 85 LEU A CA 1
ATOM 709 C C . LEU A 1 85 ? 5.899 5.146 11.200 1.00 96.31 85 LEU A C 1
ATOM 711 O O . LEU A 1 85 ? 6.214 4.231 11.962 1.00 96.31 85 LEU A O 1
ATOM 715 N N . ASP A 1 86 ? 5.741 6.393 11.643 1.00 95.62 86 ASP A N 1
ATOM 716 C CA . ASP A 1 86 ? 5.890 6.730 13.060 1.00 95.62 86 ASP A CA 1
ATOM 717 C C . ASP A 1 86 ? 4.676 6.296 13.911 1.00 95.62 86 ASP A C 1
ATOM 719 O O . ASP A 1 86 ? 3.557 6.090 13.426 1.00 95.62 86 ASP A O 1
ATOM 723 N N . LYS A 1 87 ? 4.888 6.171 15.229 1.00 96.81 87 LYS A N 1
ATOM 724 C CA . LYS A 1 87 ? 3.840 5.752 16.179 1.00 96.81 87 LYS A CA 1
ATOM 725 C C . LYS A 1 87 ? 2.624 6.687 16.170 1.00 96.81 87 LYS A C 1
ATOM 727 O O . LYS A 1 87 ? 1.505 6.236 16.415 1.00 96.81 87 LYS A O 1
ATOM 732 N N . LYS A 1 88 ? 2.820 7.985 15.918 1.00 97.06 88 LYS A N 1
ATOM 733 C CA . LYS A 1 88 ? 1.755 8.996 15.952 1.00 97.06 88 LYS A CA 1
ATOM 734 C C . LYS A 1 88 ? 0.821 8.825 14.756 1.00 97.06 88 LYS A C 1
ATOM 736 O O . LYS A 1 88 ? -0.400 8.839 14.932 1.00 97.06 88 LYS A O 1
ATOM 741 N N . TRP A 1 89 ? 1.379 8.633 13.567 1.00 97.12 89 TRP A N 1
ATOM 742 C CA . TRP A 1 89 ? 0.636 8.369 12.346 1.00 97.12 89 TRP A CA 1
ATOM 743 C C . TRP A 1 89 ? -0.107 7.037 12.440 1.00 97.12 89 TRP A C 1
ATOM 745 O O . TRP A 1 89 ? -1.327 7.031 12.262 1.00 97.12 89 TRP A O 1
ATOM 755 N N . LYS A 1 90 ? 0.578 5.952 12.837 1.00 98.06 90 LYS A N 1
ATOM 756 C CA . LYS A 1 90 ? -0.039 4.626 13.022 1.00 98.06 90 LYS A CA 1
ATOM 757 C C . LYS A 1 90 ? -1.230 4.688 13.970 1.00 98.06 90 LYS A C 1
ATOM 759 O O . LYS A 1 90 ? -2.336 4.315 13.602 1.00 98.06 90 LYS A O 1
ATOM 764 N N . LYS A 1 91 ? -1.048 5.275 15.160 1.00 97.81 91 LYS A N 1
ATOM 765 C CA . LYS A 1 91 ? -2.124 5.435 16.152 1.00 97.81 91 LYS A CA 1
ATOM 766 C C . LYS A 1 91 ? -3.328 6.190 15.581 1.00 97.81 91 LYS A C 1
ATOM 768 O O . LYS A 1 91 ? -4.469 5.806 15.835 1.00 97.81 91 LYS A O 1
ATOM 773 N N . LYS A 1 92 ? -3.095 7.259 14.810 1.00 97.00 92 LYS A N 1
ATOM 774 C CA . LYS A 1 92 ? -4.170 8.025 14.159 1.00 97.00 92 LYS A CA 1
ATOM 775 C C . LYS A 1 92 ? -4.887 7.188 13.099 1.00 97.00 92 LYS A C 1
ATOM 777 O O . LYS A 1 92 ? -6.113 7.229 13.040 1.00 97.00 92 LYS A O 1
ATOM 782 N N . PHE A 1 93 ? -4.145 6.453 12.276 1.00 97.62 93 PHE A N 1
ATOM 783 C CA . PHE A 1 93 ? -4.702 5.618 11.218 1.00 97.62 93 PHE A CA 1
ATOM 784 C C . PHE A 1 93 ? -5.486 4.422 11.780 1.00 97.62 93 PHE A C 1
ATOM 786 O O . PHE A 1 93 ? -6.648 4.244 11.428 1.00 97.62 93 PHE A O 1
ATOM 793 N N . TYR A 1 94 ? -4.935 3.683 12.744 1.00 97.56 94 TYR A N 1
ATOM 794 C CA . TYR A 1 94 ? -5.609 2.533 13.362 1.00 97.56 94 TYR A CA 1
ATOM 795 C C . TYR A 1 94 ? -6.890 2.943 14.083 1.00 97.56 94 TYR A C 1
ATOM 797 O O . TYR A 1 94 ? -7.912 2.270 13.976 1.00 97.56 94 TYR A O 1
ATOM 805 N N . LYS A 1 95 ? -6.886 4.107 14.747 1.00 96.50 95 LYS A N 1
ATOM 806 C CA . LYS A 1 95 ? -8.110 4.663 15.332 1.00 96.50 95 LYS A CA 1
ATOM 807 C C . LYS A 1 95 ? -9.194 4.884 14.271 1.00 96.50 95 LYS A C 1
ATOM 809 O O . LYS A 1 95 ? -10.348 4.568 14.541 1.00 96.50 95 LYS A O 1
ATOM 814 N N . LYS A 1 96 ? -8.841 5.380 13.076 1.00 95.12 96 LYS A N 1
ATOM 815 C CA . LYS A 1 96 ? -9.801 5.540 11.971 1.00 95.12 96 LYS A CA 1
ATOM 816 C C . LYS A 1 96 ? -10.357 4.199 11.493 1.00 95.12 96 LYS A C 1
ATOM 818 O O . LYS A 1 96 ? -11.557 4.126 11.255 1.00 95.12 96 LYS A O 1
ATOM 823 N N . LEU A 1 97 ? -9.521 3.163 11.375 1.00 96.38 97 LEU A N 1
ATOM 824 C CA . LEU A 1 97 ? -9.978 1.821 10.993 1.00 96.38 97 LEU A CA 1
ATOM 825 C C . LEU A 1 97 ? -10.995 1.280 12.002 1.00 96.38 97 LEU A C 1
ATOM 827 O O . LEU A 1 97 ? -12.101 0.913 11.623 1.00 96.38 97 LEU A O 1
ATOM 831 N N . ILE A 1 98 ? -10.659 1.324 13.294 1.00 96.50 98 ILE A N 1
ATOM 832 C CA . ILE A 1 98 ? -11.541 0.851 14.368 1.00 96.50 98 ILE A CA 1
ATOM 833 C C . ILE A 1 98 ? -12.859 1.634 14.374 1.00 96.50 98 ILE A C 1
ATOM 835 O O . ILE A 1 98 ? -13.931 1.044 14.457 1.00 96.50 98 ILE A O 1
ATOM 839 N N . GLN A 1 99 ? -12.810 2.963 14.275 1.00 95.06 99 GLN A N 1
ATOM 840 C CA . GLN A 1 99 ? -14.020 3.789 14.325 1.00 95.06 99 GLN A CA 1
ATOM 841 C C . GLN A 1 99 ? -14.988 3.513 13.170 1.00 95.06 99 GLN A C 1
ATOM 843 O O . GLN A 1 99 ? -16.195 3.588 13.382 1.00 95.06 99 GLN A O 1
ATOM 848 N N . ASN A 1 100 ? -14.472 3.183 11.986 1.00 95.00 100 ASN A N 1
ATOM 849 C CA . ASN A 1 100 ? -15.292 3.004 10.789 1.00 95.00 100 ASN A CA 1
ATOM 850 C C . ASN A 1 100 ? -15.702 1.558 10.531 1.00 95.00 100 ASN A C 1
ATOM 852 O O . ASN A 1 100 ? -16.785 1.323 10.007 1.00 95.00 100 ASN A O 1
ATOM 856 N N . TYR A 1 101 ? -14.873 0.593 10.927 1.00 96.06 101 TYR A N 1
ATOM 857 C CA . TYR A 1 101 ? -15.049 -0.800 10.525 1.00 96.06 101 TYR A CA 1
ATOM 858 C C . TYR A 1 101 ? -15.193 -1.780 11.685 1.00 96.06 101 TYR A C 1
ATOM 860 O O . TYR A 1 101 ? -15.439 -2.946 11.417 1.00 96.06 101 TYR A O 1
ATOM 868 N N . LYS A 1 102 ? -15.126 -1.371 12.965 1.00 96.69 102 LYS A N 1
ATOM 869 C CA . LYS A 1 102 ? -15.211 -2.319 14.104 1.00 96.69 102 LYS A CA 1
ATOM 870 C C . LYS A 1 102 ? -16.450 -3.228 14.080 1.00 96.69 102 LYS A C 1
ATOM 872 O O . LYS A 1 102 ? -16.414 -4.313 14.646 1.00 96.69 102 LYS A O 1
ATOM 877 N N . LYS A 1 103 ? -17.551 -2.774 13.473 1.00 95.62 103 LYS A N 1
ATOM 878 C CA . LYS A 1 103 ? -18.802 -3.541 13.335 1.00 95.62 103 LYS A CA 1
ATOM 879 C C . LYS A 1 103 ? -18.931 -4.278 11.994 1.00 95.62 103 LYS A C 1
ATOM 881 O O . LYS A 1 103 ? -19.942 -4.936 11.777 1.00 95.62 103 LYS A O 1
ATOM 886 N N . ALA A 1 104 ? -17.969 -4.126 11.086 1.00 95.31 104 ALA A N 1
ATOM 887 C CA . ALA A 1 104 ? -17.997 -4.784 9.791 1.00 95.31 104 ALA A CA 1
ATOM 888 C C . ALA A 1 104 ? -17.725 -6.290 9.949 1.00 95.31 104 ALA A C 1
ATOM 890 O O . ALA A 1 104 ? -16.933 -6.683 10.815 1.00 95.31 104 ALA A O 1
ATOM 891 N N . PRO A 1 105 ? -18.334 -7.137 9.103 1.00 96.44 105 PRO A N 1
ATOM 892 C CA . PRO A 1 105 ? -17.927 -8.530 8.979 1.00 96.44 105 PRO A CA 1
ATOM 893 C C . PRO A 1 105 ? -16.420 -8.632 8.713 1.00 96.44 105 PRO A C 1
ATOM 895 O O . PRO A 1 105 ? -15.863 -7.800 7.998 1.00 96.44 105 PRO A O 1
ATOM 898 N N . PHE A 1 106 ? -15.769 -9.639 9.300 1.00 96.69 106 PHE A N 1
ATOM 899 C CA . PHE A 1 106 ? -14.333 -9.914 9.126 1.00 96.69 106 PHE A CA 1
ATOM 900 C C . PHE A 1 10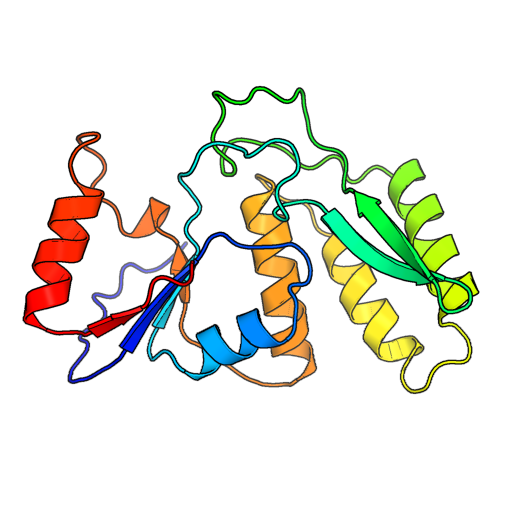6 ? -13.383 -8.783 9.565 1.00 96.69 106 PHE A C 1
ATOM 902 O O . PHE A 1 106 ? -12.210 -8.781 9.198 1.00 96.69 106 PHE A O 1
ATOM 909 N N . PHE A 1 107 ? -13.852 -7.818 10.374 1.00 96.75 107 PHE A N 1
ATOM 910 C CA . PHE A 1 107 ? -13.020 -6.692 10.816 1.00 96.75 107 PHE A CA 1
ATOM 911 C C . PHE A 1 107 ? -11.709 -7.136 11.469 1.00 96.75 107 PHE A C 1
ATOM 913 O O . PHE A 1 107 ? -10.677 -6.536 11.187 1.00 96.75 107 PHE A O 1
ATOM 920 N N . SER A 1 108 ? -11.753 -8.148 12.341 1.00 96.94 108 SER A N 1
ATOM 921 C CA . SER A 1 108 ? -10.564 -8.616 13.063 1.00 96.94 108 SER A CA 1
ATOM 922 C C . SER A 1 108 ? -9.467 -9.037 12.087 1.00 96.94 108 SER A C 1
ATOM 924 O O . SER A 1 108 ? -8.378 -8.466 12.111 1.00 96.94 108 SER A O 1
ATOM 926 N N . ASP A 1 109 ? -9.804 -9.944 11.172 1.00 97.56 109 ASP A N 1
ATOM 927 C CA . ASP A 1 109 ? -8.853 -10.546 10.241 1.00 97.56 109 ASP A CA 1
ATOM 928 C C . ASP A 1 109 ? -8.299 -9.498 9.266 1.00 97.56 109 ASP A C 1
ATOM 930 O O . ASP A 1 109 ? -7.090 -9.350 9.100 1.00 97.56 109 ASP A O 1
ATOM 934 N N . VAL A 1 110 ? -9.176 -8.681 8.673 1.00 97.12 110 VAL A N 1
ATOM 935 C CA . VAL A 1 110 ? -8.758 -7.647 7.713 1.00 97.12 110 VAL A CA 1
ATOM 936 C C . VAL A 1 110 ? -7.952 -6.539 8.398 1.00 97.12 110 VAL A C 1
ATOM 938 O O .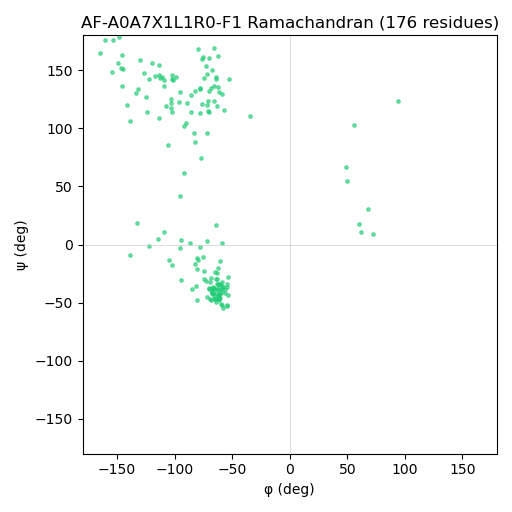 VAL A 1 110 ? -6.990 -6.018 7.828 1.00 97.12 110 VAL A O 1
ATOM 941 N N . CYS A 1 111 ? -8.306 -6.158 9.628 1.00 97.56 111 CYS A N 1
ATOM 942 C CA . CYS A 1 111 ? -7.539 -5.168 10.380 1.00 97.56 111 CYS A CA 1
ATOM 943 C C . CYS A 1 111 ? -6.140 -5.695 10.719 1.00 97.56 111 CYS A C 1
ATOM 945 O O . CYS A 1 111 ? -5.178 -4.925 10.667 1.00 97.56 111 CYS A O 1
ATOM 947 N N . GLU A 1 112 ? -5.999 -6.982 11.032 1.00 97.75 112 GLU A N 1
ATOM 948 C CA . GLU A 1 112 ? -4.696 -7.614 11.242 1.00 97.75 112 GLU A CA 1
ATOM 949 C C . GLU A 1 112 ? -3.842 -7.565 9.970 1.00 97.75 112 GLU A C 1
ATOM 951 O O . GLU A 1 112 ? -2.711 -7.077 10.019 1.00 97.75 112 GLU A O 1
ATOM 956 N N . VAL A 1 113 ? -4.407 -7.921 8.811 1.00 98.38 113 VAL A N 1
ATOM 957 C CA . VAL A 1 113 ? -3.724 -7.805 7.509 1.00 98.38 113 VAL A CA 1
ATOM 958 C C . VAL A 1 113 ? -3.216 -6.380 7.289 1.00 98.38 113 VAL A C 1
ATOM 960 O O . VAL A 1 113 ? -2.022 -6.173 7.068 1.00 98.38 113 VAL A O 1
ATOM 963 N N . ILE A 1 114 ? -4.087 -5.374 7.422 1.00 98.19 114 ILE A N 1
ATOM 964 C CA . ILE A 1 114 ? -3.718 -3.972 7.181 1.00 98.19 114 ILE A CA 1
ATOM 965 C C . ILE A 1 114 ? -2.643 -3.494 8.166 1.00 98.19 114 ILE A C 1
ATOM 967 O O . ILE A 1 114 ? -1.688 -2.822 7.774 1.00 98.19 114 ILE A O 1
ATOM 971 N N . THR A 1 115 ? -2.800 -3.793 9.455 1.00 98.00 115 THR A N 1
ATOM 972 C CA . THR A 1 115 ? -1.867 -3.319 10.489 1.00 98.00 115 THR A CA 1
ATOM 973 C C . THR A 1 115 ? -0.509 -4.009 10.386 1.00 98.00 115 THR A C 1
ATOM 975 O O . THR A 1 115 ? 0.509 -3.330 10.520 1.00 98.00 115 THR A O 1
ATOM 978 N N . SER A 1 116 ? -0.468 -5.302 10.044 1.00 98.06 116 SER A N 1
ATOM 979 C CA . SER A 1 116 ? 0.779 -6.057 9.859 1.00 98.06 116 SER A CA 1
ATOM 980 C C . SER A 1 116 ? 1.704 -5.417 8.816 1.00 98.06 116 SER A C 1
ATOM 982 O O . SER A 1 116 ? 2.913 -5.319 9.037 1.00 98.06 116 SER A O 1
ATOM 984 N N . VAL A 1 117 ? 1.134 -4.875 7.733 1.00 98.56 117 VAL A N 1
ATOM 985 C CA . VAL A 1 117 ? 1.869 -4.137 6.696 1.00 98.56 117 VAL A CA 1
ATOM 986 C C . VAL A 1 117 ? 2.540 -2.904 7.298 1.00 98.56 117 VAL A C 1
ATOM 988 O O . VAL A 1 117 ? 3.711 -2.640 7.043 1.00 98.56 117 VAL A O 1
ATOM 991 N N . PHE A 1 118 ? 1.858 -2.145 8.152 1.00 98.25 118 PHE A N 1
ATOM 992 C CA . PHE A 1 118 ? 2.442 -0.935 8.732 1.00 98.25 118 PHE A CA 1
ATOM 993 C C . PHE A 1 118 ? 3.397 -1.202 9.905 1.00 98.25 118 PHE A C 1
ATOM 995 O O . PHE A 1 118 ? 4.152 -0.301 10.281 1.00 98.25 118 PHE A O 1
ATOM 1002 N N . GLU A 1 119 ? 3.422 -2.408 10.477 1.00 97.56 119 GLU A N 1
ATOM 1003 C CA . GLU A 1 119 ? 4.374 -2.771 11.537 1.00 97.56 119 GLU A CA 1
ATOM 1004 C C . GLU A 1 119 ? 5.763 -3.184 11.034 1.00 97.56 119 GLU A C 1
ATOM 1006 O O . GLU A 1 119 ? 6.733 -3.123 11.794 1.00 97.56 119 GLU A O 1
ATOM 1011 N N . LYS A 1 120 ? 5.897 -3.503 9.745 1.00 96.69 120 LYS A N 1
ATOM 1012 C CA . LYS A 1 120 ? 7.189 -3.798 9.114 1.00 96.69 120 LYS A CA 1
ATOM 1013 C C . LYS A 1 120 ? 8.012 -2.525 8.859 1.00 96.69 120 LYS A C 1
ATOM 1015 O O . LYS A 1 120 ? 7.508 -1.400 8.855 1.00 96.69 120 LYS A O 1
ATOM 1020 N N . LYS A 1 121 ? 9.319 -2.711 8.650 1.00 95.44 121 LYS A N 1
ATOM 1021 C CA . LYS A 1 121 ? 10.238 -1.667 8.169 1.00 95.44 121 LYS A CA 1
ATOM 1022 C C . LYS A 1 121 ? 10.501 -1.882 6.684 1.00 95.44 121 LYS A C 1
ATOM 1024 O O . LYS A 1 121 ? 10.687 -3.017 6.264 1.00 95.44 121 LYS A O 1
ATOM 1029 N N . TYR A 1 122 ? 10.587 -0.787 5.939 1.00 97.06 122 TYR A N 1
ATOM 1030 C CA . TYR A 1 122 ? 10.792 -0.801 4.493 1.00 97.06 122 TYR A CA 1
ATOM 1031 C C . TYR A 1 122 ? 11.987 0.059 4.111 1.00 97.06 122 TYR A C 1
ATOM 1033 O O . TYR A 1 122 ? 12.263 1.066 4.770 1.00 97.06 122 TYR A O 1
ATOM 1041 N N . THR A 1 123 ? 12.681 -0.338 3.048 1.00 95.00 123 THR A N 1
ATOM 1042 C CA . THR A 1 123 ? 13.776 0.441 2.454 1.00 95.00 123 THR A CA 1
ATOM 1043 C C . THR A 1 123 ? 13.264 1.663 1.709 1.00 95.00 123 THR A C 1
ATOM 1045 O O . THR A 1 123 ? 13.943 2.684 1.679 1.00 95.00 123 THR A O 1
ATOM 1048 N N . ASP A 1 124 ? 12.065 1.573 1.142 1.00 95.75 124 ASP A N 1
ATOM 1049 C CA . ASP A 1 124 ? 11.436 2.614 0.342 1.00 95.75 124 ASP A CA 1
ATOM 1050 C C . ASP A 1 124 ? 9.913 2.393 0.248 1.00 95.75 124 ASP A C 1
ATOM 1052 O O . ASP A 1 124 ? 9.352 1.447 0.810 1.00 95.75 124 ASP A O 1
ATOM 1056 N N . ILE A 1 125 ? 9.212 3.330 -0.391 1.00 96.56 125 ILE A N 1
ATOM 1057 C CA . ILE A 1 125 ? 7.750 3.342 -0.474 1.00 96.56 125 ILE A CA 1
ATOM 1058 C C . ILE A 1 125 ? 7.214 2.285 -1.444 1.00 96.56 125 ILE A C 1
ATOM 1060 O O . ILE A 1 125 ? 6.070 1.855 -1.294 1.00 96.56 125 ILE A O 1
ATOM 1064 N N . THR A 1 126 ? 8.028 1.839 -2.402 1.00 96.88 126 THR A N 1
ATOM 1065 C CA . THR A 1 126 ? 7.665 0.753 -3.313 1.00 96.88 126 THR A CA 1
ATOM 1066 C C . THR A 1 126 ? 7.507 -0.537 -2.532 1.00 96.88 126 THR A C 1
ATOM 1068 O O . THR A 1 126 ? 6.496 -1.215 -2.685 1.00 96.88 126 THR A O 1
ATOM 1071 N N . ASP A 1 127 ? 8.458 -0.842 -1.650 1.00 97.56 127 ASP A N 1
ATOM 1072 C CA . ASP A 1 127 ? 8.404 -2.047 -0.822 1.00 97.56 127 ASP A CA 1
ATOM 1073 C C . ASP A 1 127 ? 7.175 -2.062 0.085 1.00 97.56 127 ASP A C 1
ATOM 1075 O O . ASP A 1 127 ? 6.511 -3.090 0.196 1.00 97.56 127 ASP A O 1
ATOM 1079 N N . LEU A 1 128 ? 6.806 -0.910 0.655 1.00 98.50 128 LEU A N 1
ATOM 1080 C CA . LEU A 1 128 ? 5.560 -0.782 1.413 1.00 98.50 128 LEU A CA 1
ATOM 1081 C C . LEU A 1 128 ? 4.324 -1.071 0.542 1.00 98.50 128 LEU A C 1
ATOM 1083 O O . LEU A 1 128 ? 3.411 -1.777 0.972 1.00 98.50 128 LEU A O 1
ATOM 1087 N N . ALA A 1 129 ? 4.262 -0.500 -0.661 1.00 98.44 129 ALA A N 1
ATOM 1088 C CA . ALA A 1 129 ? 3.123 -0.681 -1.554 1.00 98.44 129 ALA A CA 1
ATOM 1089 C C . ALA A 1 129 ? 3.018 -2.130 -2.061 1.00 98.44 129 ALA A C 1
ATOM 1091 O O . ALA A 1 129 ? 1.928 -2.699 -2.050 1.00 98.44 129 ALA A O 1
ATOM 1092 N N . ILE A 1 130 ? 4.139 -2.758 -2.424 1.00 98.50 130 ILE A N 1
ATOM 1093 C CA . ILE A 1 130 ? 4.194 -4.172 -2.815 1.00 98.50 130 IL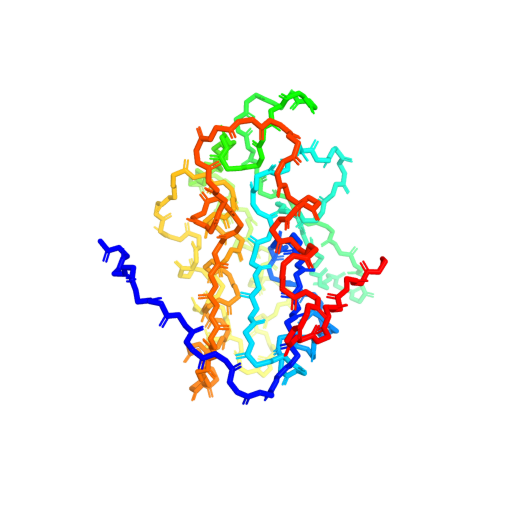E A CA 1
ATOM 1094 C C . ILE A 1 130 ? 3.742 -5.058 -1.655 1.00 98.50 130 ILE A C 1
ATOM 1096 O O . ILE A 1 130 ? 2.865 -5.895 -1.842 1.00 98.50 130 ILE A O 1
ATOM 1100 N N . GLU A 1 131 ? 4.257 -4.837 -0.446 1.00 98.69 131 GLU A N 1
ATOM 1101 C CA . GLU A 1 131 ? 3.872 -5.625 0.727 1.00 98.69 131 GLU A CA 1
ATOM 1102 C C . GLU A 1 131 ? 2.373 -5.516 1.032 1.00 98.69 131 GLU A C 1
ATOM 1104 O O . GLU A 1 131 ? 1.754 -6.500 1.422 1.00 98.69 131 GLU A O 1
ATOM 1109 N N . SER A 1 132 ? 1.751 -4.359 0.779 1.00 98.56 132 SER A N 1
ATOM 1110 C CA . SER A 1 132 ? 0.297 -4.215 0.928 1.00 98.56 132 SER A CA 1
ATOM 1111 C C . SER A 1 132 ? -0.511 -5.100 -0.027 1.00 98.56 132 SER A C 1
ATOM 1113 O O . SER A 1 132 ? -1.611 -5.520 0.317 1.00 98.56 132 SER A O 1
ATOM 1115 N N . ILE A 1 133 ? 0.036 -5.406 -1.206 1.00 98.62 133 ILE A N 1
ATOM 1116 C CA . ILE A 1 133 ? -0.571 -6.301 -2.199 1.00 98.62 133 ILE A CA 1
ATOM 1117 C C . ILE A 1 133 ? -0.306 -7.752 -1.799 1.00 98.62 133 ILE A C 1
ATOM 1119 O O . ILE A 1 133 ? -1.239 -8.549 -1.735 1.00 98.62 133 ILE A O 1
ATOM 1123 N N . LEU A 1 134 ? 0.943 -8.079 -1.456 1.00 98.44 134 LEU A N 1
ATOM 1124 C CA . LEU A 1 134 ? 1.331 -9.421 -1.014 1.00 98.44 134 LEU A CA 1
ATOM 1125 C C . LEU A 1 134 ? 0.560 -9.862 0.230 1.00 98.44 134 LEU A C 1
ATOM 1127 O O . LEU A 1 134 ? 0.136 -11.009 0.303 1.00 98.44 134 LEU A O 1
ATOM 1131 N N . ALA A 1 135 ? 0.312 -8.955 1.176 1.00 98.50 135 ALA A N 1
ATOM 1132 C CA . ALA A 1 135 ? -0.464 -9.252 2.374 1.00 98.50 135 ALA A CA 1
ATOM 1133 C C . ALA A 1 135 ? -1.913 -9.664 2.053 1.00 98.50 135 ALA A C 1
ATOM 1135 O O . ALA A 1 135 ? -2.461 -10.527 2.735 1.00 98.50 135 ALA A O 1
ATOM 1136 N N . VAL A 1 136 ? -2.520 -9.099 1.001 1.00 98.25 136 VAL A N 1
ATOM 1137 C CA . VAL A 1 136 ? -3.856 -9.507 0.531 1.00 98.25 136 VAL A CA 1
ATOM 1138 C C . VAL A 1 136 ? -3.807 -10.907 -0.078 1.00 98.25 136 VAL A C 1
ATOM 1140 O O . VAL A 1 136 ? -4.616 -11.752 0.28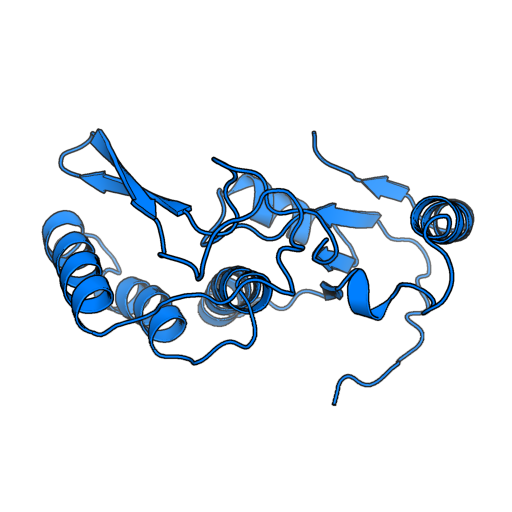7 1.00 98.25 136 VAL A O 1
ATOM 1143 N N . TYR A 1 137 ? -2.838 -11.182 -0.951 1.00 98.19 137 TYR A N 1
ATOM 1144 C CA . TYR A 1 137 ? -2.658 -12.511 -1.549 1.00 98.19 137 TYR A CA 1
ATOM 1145 C C . TYR A 1 137 ? -2.376 -13.593 -0.504 1.00 98.19 137 TYR A C 1
ATOM 1147 O O . TYR A 1 137 ? -2.986 -14.659 -0.532 1.00 98.19 137 TYR A O 1
ATOM 1155 N N . MET A 1 138 ? -1.530 -13.279 0.478 1.00 97.94 138 MET A N 1
ATOM 1156 C CA . MET A 1 138 ? -1.243 -14.151 1.613 1.00 97.94 138 MET A CA 1
ATOM 1157 C C . MET A 1 138 ? -2.501 -14.426 2.445 1.00 97.94 138 MET A C 1
ATOM 1159 O O . MET A 1 138 ? -2.738 -15.569 2.819 1.00 97.94 138 MET A O 1
ATOM 1163 N N . TYR A 1 139 ? -3.325 -13.406 2.703 1.00 97.81 139 TYR A N 1
ATOM 1164 C CA . TYR A 1 139 ? -4.601 -13.570 3.406 1.00 97.81 139 TYR A CA 1
ATOM 1165 C C . TYR A 1 139 ? -5.590 -14.457 2.636 1.00 97.81 139 TYR A C 1
ATOM 1167 O O . TYR A 1 139 ? -6.293 -15.263 3.240 1.00 97.81 139 TYR A O 1
ATOM 1175 N N . LEU A 1 140 ? -5.628 -14.332 1.307 1.00 96.75 140 LEU A N 1
ATOM 1176 C CA . LEU A 1 140 ? -6.498 -15.131 0.440 1.00 96.75 140 LEU A CA 1
ATOM 1177 C C . LEU A 1 140 ? -5.950 -16.539 0.152 1.00 96.75 140 LEU A C 1
ATOM 1179 O O . LEU A 1 140 ? -6.682 -17.366 -0.386 1.00 96.75 140 LEU A O 1
ATOM 1183 N N . GLY A 1 141 ? -4.686 -16.817 0.487 1.00 97.50 141 GLY A N 1
ATOM 1184 C CA . GLY A 1 141 ? -4.024 -18.082 0.162 1.00 97.50 141 GLY A CA 1
ATOM 1185 C C . GLY A 1 141 ? -3.785 -18.275 -1.339 1.00 97.50 141 GLY A C 1
ATOM 1186 O O . GLY A 1 141 ? -3.825 -19.404 -1.821 1.00 97.50 141 GLY A O 1
ATOM 1187 N N . ILE A 1 142 ? -3.577 -17.182 -2.079 1.00 95.81 142 ILE A N 1
ATOM 1188 C CA . ILE A 1 142 ? -3.354 -17.191 -3.530 1.00 95.81 142 ILE A CA 1
ATOM 1189 C C . ILE A 1 142 ? -1.895 -16.826 -3.809 1.00 95.81 142 ILE A C 1
ATOM 1191 O O . ILE A 1 142 ? -1.356 -15.882 -3.230 1.00 95.81 142 ILE A O 1
ATOM 1195 N N . GLU A 1 143 ? -1.263 -17.550 -4.727 1.00 93.81 143 GLU A N 1
ATOM 1196 C CA . GLU A 1 143 ? 0.077 -17.242 -5.223 1.00 93.81 143 GLU A CA 1
ATOM 1197 C C . GLU A 1 143 ? -0.001 -16.572 -6.596 1.00 93.81 143 GLU A C 1
ATOM 1199 O O . GLU A 1 143 ? -0.854 -16.904 -7.416 1.00 93.81 143 GLU A O 1
ATOM 1204 N N . PHE A 1 144 ? 0.922 -15.652 -6.869 1.00 94.12 144 PHE A N 1
ATOM 1205 C CA . PHE A 1 144 ? 1.095 -15.064 -8.193 1.00 94.12 144 PHE A CA 1
ATOM 1206 C C . PHE A 1 144 ? 2.575 -14.788 -8.457 1.00 94.12 144 PHE A C 1
ATOM 1208 O O . PHE A 1 144 ? 3.357 -14.527 -7.539 1.00 94.12 144 PHE A O 1
ATOM 1215 N N . ASN A 1 145 ? 2.968 -14.829 -9.729 1.00 93.00 145 ASN A N 1
ATOM 1216 C CA . ASN A 1 145 ? 4.345 -14.564 -10.127 1.00 93.00 145 ASN A CA 1
ATOM 1217 C C . ASN A 1 145 ? 4.562 -13.066 -10.315 1.00 93.00 145 ASN A C 1
ATOM 1219 O O . ASN A 1 145 ? 3.840 -12.415 -11.075 1.00 93.00 145 ASN A O 1
ATOM 1223 N N . TYR A 1 146 ? 5.600 -12.522 -9.684 1.00 94.69 146 TYR A N 1
ATOM 1224 C CA . TYR A 1 146 ? 5.942 -11.117 -9.843 1.00 94.69 146 TYR A CA 1
ATOM 1225 C C . TYR A 1 146 ? 7.441 -10.843 -9.791 1.00 94.69 146 TYR A C 1
ATOM 1227 O O . TYR A 1 146 ? 8.242 -11.639 -9.304 1.00 94.69 146 TYR A O 1
ATOM 1235 N N . THR A 1 147 ? 7.817 -9.667 -10.281 1.00 93.56 147 THR A N 1
ATOM 1236 C CA . THR A 1 147 ? 9.169 -9.109 -10.177 1.00 93.56 147 THR A CA 1
ATOM 1237 C C . THR A 1 147 ? 9.101 -7.579 -10.108 1.00 93.56 147 THR A C 1
ATOM 1239 O O . THR A 1 147 ? 8.017 -6.996 -10.154 1.00 93.56 147 THR A O 1
ATOM 1242 N N . LYS A 1 148 ? 10.249 -6.911 -9.987 1.00 92.88 148 LYS A N 1
ATOM 1243 C CA . LYS A 1 148 ? 10.376 -5.449 -10.059 1.00 92.88 148 LYS A CA 1
ATOM 1244 C C . LYS A 1 148 ? 11.119 -5.039 -11.327 1.00 92.88 148 LYS A C 1
ATOM 1246 O O . LYS A 1 148 ? 12.081 -5.706 -11.720 1.00 92.88 148 LYS A O 1
ATOM 1251 N N . SER A 1 149 ? 10.737 -3.924 -11.940 1.00 90.62 149 SER A N 1
ATOM 1252 C CA . SER A 1 149 ? 11.429 -3.394 -13.123 1.00 90.62 149 SER A CA 1
ATOM 1253 C C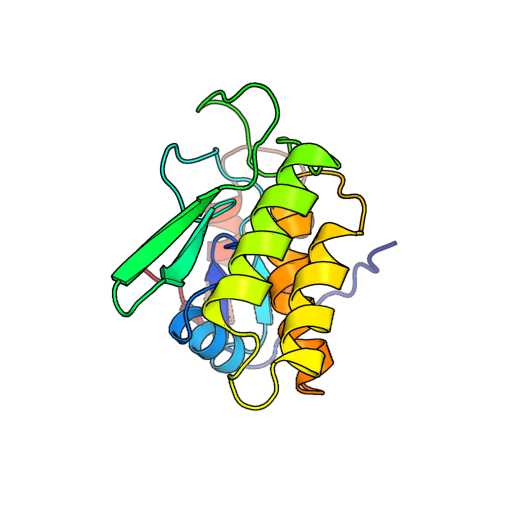 . SER A 1 149 ? 12.890 -3.034 -12.830 1.00 90.62 149 SER A C 1
ATOM 1255 O O . SER A 1 149 ? 13.756 -3.277 -13.676 1.00 90.62 149 SER A O 1
ATOM 1257 N N . SER A 1 150 ? 13.197 -2.554 -11.622 1.00 88.44 150 SER A N 1
ATOM 1258 C CA . SER A 1 150 ? 14.563 -2.249 -11.173 1.00 88.44 150 SER A CA 1
ATOM 1259 C C . SER A 1 150 ? 15.477 -3.479 -11.070 1.00 88.44 150 SER A C 1
ATOM 1261 O O . SER A 1 150 ? 16.700 -3.353 -11.163 1.00 88.44 150 SER A O 1
ATOM 1263 N N . ILE A 1 151 ? 14.901 -4.674 -10.902 1.00 86.06 151 ILE A N 1
ATOM 1264 C CA . ILE A 1 151 ? 15.632 -5.950 -10.868 1.00 86.06 151 ILE A CA 1
ATOM 1265 C C . ILE A 1 151 ? 15.858 -6.473 -12.292 1.00 86.06 151 ILE A C 1
ATOM 1267 O O . ILE A 1 151 ? 16.927 -7.009 -12.589 1.00 86.06 151 ILE A O 1
ATOM 1271 N N . CYS A 1 152 ? 14.867 -6.308 -13.170 1.00 76.06 152 CYS A N 1
ATOM 1272 C CA . CYS A 1 152 ? 14.893 -6.818 -14.542 1.00 76.06 152 CYS A CA 1
ATOM 1273 C C . CYS A 1 152 ? 15.682 -5.935 -15.523 1.00 76.06 152 CYS A C 1
ATOM 1275 O O . CYS A 1 152 ? 16.114 -6.421 -16.568 1.00 76.06 152 CYS A O 1
ATOM 1277 N N . SER A 1 153 ? 15.895 -4.655 -15.210 1.00 62.34 153 SER A N 1
ATOM 1278 C CA . SER A 1 153 ? 16.578 -3.723 -16.114 1.00 62.34 153 SER A CA 1
ATOM 1279 C C . SER A 1 153 ? 18.107 -3.902 -16.102 1.00 62.34 153 SER A C 1
ATOM 1281 O O . SER A 1 153 ? 18.721 -3.939 -15.030 1.00 62.34 153 SER A O 1
ATOM 1283 N N . PRO A 1 154 ? 18.785 -3.949 -17.269 1.00 54.50 154 PRO A N 1
ATOM 1284 C CA . PRO A 1 154 ? 20.244 -3.941 -17.317 1.00 54.50 154 PRO A CA 1
ATOM 1285 C C . PRO A 1 154 ? 20.789 -2.646 -16.698 1.00 54.50 154 P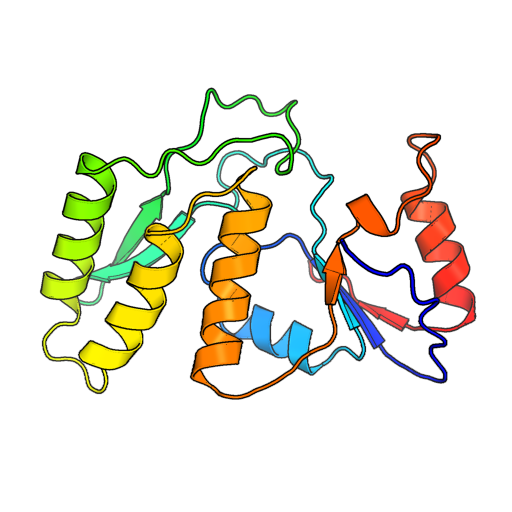RO A C 1
ATOM 1287 O O . PRO A 1 154 ? 20.367 -1.551 -17.060 1.00 54.50 154 PRO A O 1
ATOM 1290 N N . LYS A 1 155 ? 21.770 -2.754 -15.792 1.00 49.44 155 LYS A N 1
ATOM 1291 C CA . LYS A 1 155 ? 22.330 -1.639 -14.993 1.00 49.44 155 LYS A CA 1
ATOM 1292 C C . LYS A 1 155 ? 23.057 -0.525 -15.784 1.00 49.44 155 LYS A C 1
ATOM 1294 O O . LYS A 1 155 ? 23.810 0.242 -15.188 1.00 49.44 155 LYS A O 1
ATOM 1299 N N . LYS A 1 156 ? 22.885 -0.392 -17.104 1.00 38.16 156 LYS A N 1
ATOM 1300 C CA . LYS A 1 156 ? 23.528 0.667 -17.903 1.00 38.16 156 LYS A CA 1
ATOM 1301 C C . LYS A 1 156 ? 22.603 1.228 -18.979 1.00 38.16 156 LYS A C 1
ATOM 1303 O O . LYS A 1 156 ? 22.297 0.530 -19.926 1.00 38.16 156 LYS A O 1
ATOM 1308 N N . SER A 1 157 ? 22.341 2.535 -18.896 1.00 37.59 157 SER A N 1
ATOM 1309 C CA . SER A 1 157 ? 21.704 3.411 -19.897 1.00 37.59 157 SER A CA 1
ATOM 1310 C C . SER A 1 157 ? 20.188 3.614 -19.764 1.00 37.59 157 SER A C 1
ATOM 1312 O O . SER A 1 157 ? 19.394 2.681 -19.833 1.00 37.59 157 SER A O 1
ATOM 1314 N N . LYS A 1 158 ? 19.802 4.897 -19.660 1.00 41.19 158 LYS A N 1
ATOM 1315 C CA . LYS A 1 158 ? 18.433 5.453 -19.583 1.00 41.19 158 LYS A CA 1
ATOM 1316 C C . LYS A 1 158 ? 17.536 5.118 -20.792 1.00 41.19 158 LYS A C 1
ATOM 1318 O O . LYS A 1 158 ? 16.386 5.538 -20.828 1.00 41.19 158 LYS A O 1
ATOM 1323 N N . THR A 1 159 ? 18.043 4.365 -21.764 1.00 39.59 159 THR A N 1
ATOM 1324 C CA . THR A 1 159 ? 17.379 4.045 -23.037 1.00 39.59 159 THR A CA 1
ATOM 1325 C C . THR A 1 159 ? 16.923 2.581 -23.135 1.00 39.59 159 THR A C 1
ATOM 1327 O O . THR A 1 159 ? 16.592 2.118 -24.221 1.00 39.59 159 THR A O 1
ATOM 1330 N N . LEU A 1 160 ? 16.946 1.811 -22.037 1.00 46.22 160 LEU A N 1
ATOM 1331 C CA . LEU A 1 160 ? 16.803 0.350 -22.114 1.00 46.22 160 LEU A CA 1
ATOM 1332 C C . LEU A 1 160 ? 15.441 -0.235 -21.752 1.00 46.22 160 LEU A C 1
ATOM 1334 O O . LEU A 1 160 ? 15.186 -1.355 -22.180 1.00 46.22 160 LEU A O 1
ATOM 1338 N N . LEU A 1 161 ? 14.544 0.473 -21.059 1.00 46.53 161 LEU A N 1
ATOM 1339 C CA . LEU A 1 161 ? 13.200 -0.074 -20.817 1.00 46.53 161 LEU A CA 1
ATOM 1340 C C . LEU A 1 161 ? 12.465 -0.301 -22.147 1.00 46.53 161 LEU A C 1
ATOM 1342 O O . LEU A 1 161 ? 11.939 -1.386 -22.373 1.00 46.53 161 LEU A O 1
ATOM 1346 N N . SER A 1 162 ? 12.540 0.643 -23.096 1.00 43.03 162 SER A N 1
ATOM 1347 C CA . SER A 1 162 ? 11.986 0.450 -24.445 1.00 43.03 162 SER A CA 1
ATOM 1348 C C . SER A 1 162 ? 12.589 -0.755 -25.168 1.00 43.03 162 SER A C 1
ATOM 1350 O O . SER A 1 162 ? 11.867 -1.446 -25.876 1.00 43.03 162 SER A O 1
ATOM 1352 N N . ASN A 1 163 ? 13.881 -1.036 -24.966 1.00 41.56 163 ASN A N 1
ATOM 1353 C CA . ASN A 1 163 ? 14.589 -2.125 -25.641 1.00 41.56 163 ASN A CA 1
ATOM 1354 C C . ASN A 1 163 ? 14.350 -3.489 -24.971 1.00 41.56 163 ASN A C 1
ATOM 1356 O O . ASN A 1 163 ? 14.202 -4.478 -25.678 1.00 41.56 163 ASN A O 1
ATOM 1360 N N . TYR A 1 164 ? 14.231 -3.541 -23.641 1.00 53.16 164 TYR A N 1
ATOM 1361 C CA . TYR A 1 164 ? 13.843 -4.741 -22.892 1.00 53.16 164 TYR A CA 1
ATOM 1362 C C . TYR A 1 164 ? 12.384 -5.126 -23.180 1.00 53.16 164 TYR A C 1
ATOM 1364 O O . TYR A 1 164 ? 12.069 -6.286 -23.445 1.00 53.16 164 TYR A O 1
ATOM 1372 N N . PHE A 1 165 ? 11.485 -4.140 -23.239 1.00 53.34 165 PHE A N 1
ATOM 1373 C CA . PHE A 1 165 ? 10.110 -4.375 -23.677 1.00 53.34 165 PHE A CA 1
ATOM 1374 C C . PHE A 1 165 ? 10.026 -4.702 -25.174 1.00 53.34 165 PHE A C 1
ATOM 1376 O O . PHE A 1 165 ? 9.189 -5.511 -25.562 1.00 53.34 165 PHE A O 1
ATOM 1383 N N . ALA A 1 166 ? 10.902 -4.146 -26.020 1.00 48.00 166 ALA A N 1
ATOM 1384 C CA . ALA A 1 166 ? 10.986 -4.527 -27.431 1.00 48.00 166 ALA A CA 1
ATOM 1385 C C . ALA A 1 166 ? 11.479 -5.971 -27.623 1.00 48.00 166 ALA A C 1
ATOM 1387 O O . ALA A 1 166 ? 10.957 -6.657 -28.498 1.00 48.00 166 ALA A O 1
ATOM 1388 N N . SER A 1 167 ? 12.411 -6.459 -26.793 1.00 43.56 167 SER A N 1
ATOM 1389 C CA . SER A 1 167 ? 12.812 -7.872 -26.813 1.00 43.56 167 SER A CA 1
ATOM 1390 C C . SER A 1 167 ? 11.711 -8.795 -26.283 1.00 43.56 167 SER A C 1
ATOM 1392 O O . SER A 1 167 ? 11.472 -9.842 -26.871 1.00 43.56 167 SER A O 1
ATOM 1394 N N . LEU A 1 168 ? 10.969 -8.392 -25.241 1.00 47.09 168 LEU A N 1
ATOM 1395 C CA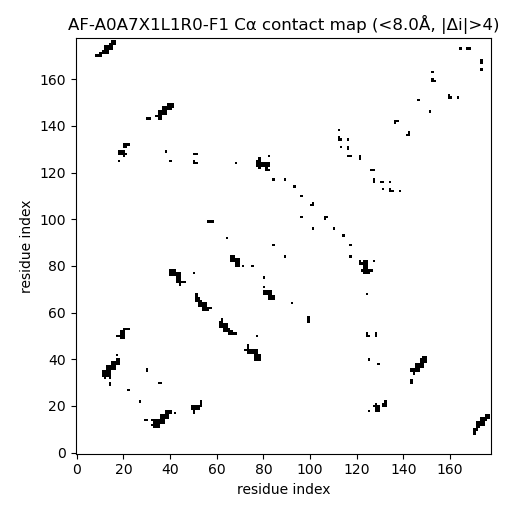 . LEU A 1 168 ? 9.835 -9.170 -24.713 1.00 47.09 168 LEU A CA 1
ATOM 1396 C C . LEU A 1 168 ? 8.639 -9.233 -25.681 1.00 47.09 168 LEU A C 1
ATOM 1398 O O . LEU A 1 168 ? 7.920 -10.230 -25.706 1.00 47.09 168 LEU A O 1
ATOM 1402 N N . ARG A 1 169 ? 8.446 -8.211 -26.527 1.00 51.06 169 ARG A N 1
ATOM 1403 C CA . ARG A 1 169 ? 7.414 -8.204 -27.582 1.00 51.06 169 ARG A CA 1
ATOM 1404 C C . ARG A 1 169 ? 7.597 -9.290 -28.639 1.00 51.06 169 ARG A C 1
ATOM 1406 O O . ARG A 1 169 ? 6.631 -9.610 -29.320 1.00 51.06 169 ARG A O 1
ATOM 1413 N N . GLN A 1 170 ? 8.797 -9.853 -28.793 1.00 48.56 170 GLN A N 1
ATOM 1414 C CA . GLN A 1 170 ? 9.017 -10.951 -29.738 1.00 48.56 170 GLN A CA 1
ATOM 1415 C C . GLN A 1 170 ? 8.450 -12.288 -29.230 1.00 48.56 170 GLN A C 1
ATOM 1417 O O . GLN A 1 170 ? 8.366 -13.237 -30.005 1.00 48.56 170 GLN A O 1
ATOM 1422 N N . SER A 1 171 ? 8.033 -12.375 -27.958 1.00 44.59 171 SER A N 1
ATOM 1423 C CA . SER A 1 171 ? 7.561 -13.632 -27.354 1.00 44.59 171 SER A CA 1
ATOM 1424 C C . SER A 1 171 ? 6.326 -13.500 -26.447 1.00 44.59 171 SER A C 1
ATOM 1426 O O . SER A 1 171 ? 5.773 -14.525 -26.058 1.00 44.59 171 SER A O 1
ATOM 1428 N N . CYS A 1 172 ? 5.864 -12.288 -26.102 1.00 47.88 172 CYS A N 1
ATOM 1429 C CA . CYS A 1 172 ? 4.733 -12.056 -25.187 1.00 47.88 172 CYS A CA 1
ATOM 1430 C C . CYS A 1 172 ? 3.938 -10.772 -25.504 1.00 47.88 172 CYS A C 1
ATOM 1432 O O . CYS A 1 172 ? 4.465 -9.801 -26.051 1.00 47.88 172 CYS A O 1
ATOM 1434 N N . THR A 1 173 ? 2.666 -10.739 -25.085 1.00 59.25 173 THR A N 1
ATOM 1435 C CA . THR A 1 173 ? 1.825 -9.527 -25.124 1.00 59.25 173 THR A CA 1
ATOM 1436 C C . THR A 1 173 ? 1.993 -8.745 -23.819 1.00 59.25 173 THR A C 1
ATOM 1438 O O . THR A 1 173 ? 1.737 -9.281 -22.741 1.00 59.25 173 THR A O 1
ATOM 1441 N N . ILE A 1 174 ? 2.416 -7.480 -23.914 1.00 59.28 174 ILE A N 1
ATOM 1442 C CA . ILE A 1 174 ? 2.588 -6.585 -22.759 1.00 59.28 174 ILE A CA 1
ATOM 1443 C C . ILE A 1 174 ? 1.334 -5.727 -22.594 1.00 59.28 174 ILE A C 1
ATOM 1445 O O . ILE A 1 174 ? 0.977 -4.975 -23.504 1.00 59.28 174 ILE A O 1
ATOM 1449 N N . VAL A 1 175 ? 0.708 -5.794 -21.421 1.00 62.00 175 VAL A N 1
ATOM 1450 C CA . VAL A 1 175 ? -0.426 -4.943 -21.046 1.00 62.00 175 VAL A CA 1
ATOM 1451 C C . VAL A 1 175 ? 0.064 -3.849 -20.101 1.00 62.00 175 VAL A C 1
ATOM 1453 O O . VAL A 1 175 ? 0.532 -4.126 -18.997 1.00 62.00 175 VAL A O 1
ATOM 1456 N N . VAL A 1 176 ? -0.055 -2.594 -20.543 1.00 57.69 176 VAL A N 1
ATOM 1457 C CA . VAL A 1 176 ? 0.169 -1.402 -19.714 1.00 57.69 176 VAL A CA 1
ATOM 1458 C C . VAL A 1 176 ? -1.179 -0.691 -19.562 1.00 57.69 176 VAL A C 1
ATOM 1460 O O . VAL A 1 176 ? -1.684 -0.153 -20.554 1.00 57.69 176 VAL A O 1
ATOM 1463 N N . PRO A 1 177 ? -1.804 -0.710 -18.375 1.00 53.03 177 PRO A N 1
ATOM 1464 C CA . PRO A 1 177 ? -3.023 0.052 -18.126 1.00 53.03 177 PRO A CA 1
ATOM 1465 C C . PRO A 1 177 ? -2.738 1.551 -18.242 1.00 53.03 177 PRO A C 1
ATOM 1467 O O . PRO A 1 177 ? -1.657 2.008 -17.867 1.00 53.03 177 PRO A O 1
ATOM 1470 N N . ARG A 1 178 ? -3.705 2.308 -18.765 1.00 39.16 178 ARG A N 1
ATOM 1471 C CA . ARG A 1 178 ? -3.667 3.777 -18.746 1.00 39.16 178 ARG A CA 1
ATOM 1472 C C . ARG A 1 178 ? -4.126 4.325 -17.403 1.00 39.16 178 ARG A C 1
ATOM 1474 O O . ARG A 1 178 ? -5.068 3.735 -16.832 1.00 39.16 178 ARG A O 1
#